Protein AF-A0A6A6DXX4-F1 (afdb_monomer_lite)

InterPro domains:
  IPR001810 F-box domain [PF00646] (2-37)
  IPR001810 F-box domain [PS50181] (1-43)
  IPR001810 F-box domain [SM00256] (4-44)
  IPR036047 F-box-like domain superfamily [SSF81383] (2-58)

pLDDT: mean 74.52, std 16.49, range [37.81, 95.81]

Radius of gyration: 22.55 Å; chains: 1; bounding box: 67×34×62 Å

Foldseek 3Di:
DPDDPLVVVLVVLLPDDLVVLVVQLPPDVVSVVSSLLNNQQEDEDELPPCLVVLLVCLVDPNLQSHAEYEHEHADAAADFPDLVLVVVQWDFQPDPPDDCVLCVVPNPPPQAQHPVNVVPDDPVVSVVVVVVSVVRRVVVVVVLVLLLQLDFDDDPPDDPPDTDRPPPDDDDDPVVCVVSNVSVVSVVVSVVSNPNHNYYYYDYNVVPPPPSNQDDRNIGGRPVSSVPRHPPPPSCVSRVD

Secondary structure (DSSP, 8-state):
-----HHHHHHHHHTS-HHHHHHHHTT-HHHHHHHHHHHTSEEEE-TTTSHHHHHHHHHSGGGGG--EEEEEPPPPPPP-SSHHHHHHTB--TT-TTS-HHHHTT-TT-TTSPPHHHHHTS-HHHHHHHHHHHHHHHHHHHHHHHHHHHH--BPPTTS-TT--B---------HHHHHHHHHHHHHHHHHHHH-TT--EEEEE-GGGT-HHHHTEETTEEB-HHHHHHH--THHHHHHH--

Sequence (241 aa):
MDRIPIELLNEVLSYLDLPDLKRVRLINPYFNAIATPLYFRTIRFDLRHNLQRIINIASEELARHVRKLVLRMTPLLQEFGGFDTWERSIALPGDPDVDPSEVMDYDGDDSLMSYEEWSGLSDDKKMALYNDYEADRKKEKDLVQSLTSYLCFRKLGCVRGERVHPKRTSMLTADKQLDEASALKQLDEVIKKFSNLTMFEHEPGFLVNYELSSRWRRL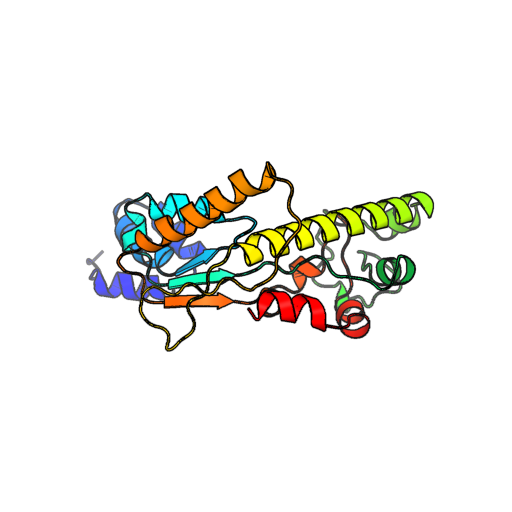RFSLDIIVVETFYKENEDVEAL

Structure (mmCIF, N/CA/C/O backbone):
data_AF-A0A6A6DXX4-F1
#
_entry.id   AF-A0A6A6DXX4-F1
#
loop_
_atom_site.group_PDB
_atom_site.id
_atom_site.type_symbol
_atom_site.label_atom_id
_atom_site.label_alt_id
_atom_site.label_comp_id
_atom_site.label_asym_id
_atom_site.label_entity_id
_atom_site.label_seq_id
_atom_site.pdbx_PDB_ins_code
_atom_site.Cartn_x
_atom_site.Cartn_y
_atom_site.Cartn_z
_atom_site.occupancy
_atom_site.B_iso_or_equiv
_atom_site.auth_seq_id
_atom_site.auth_comp_id
_atom_site.auth_asym_id
_atom_site.auth_atom_id
_atom_site.pdbx_PDB_model_num
ATOM 1 N N . MET A 1 1 ? -44.019 0.586 10.265 1.00 48.28 1 MET A N 1
ATOM 2 C CA . MET A 1 1 ? -42.919 -0.393 10.266 1.00 48.28 1 MET A CA 1
ATOM 3 C C . MET A 1 1 ? -42.539 -0.621 11.707 1.00 48.28 1 MET A C 1
ATOM 5 O O . MET A 1 1 ? -42.088 0.316 12.360 1.00 48.28 1 MET A O 1
ATOM 9 N N . ASP A 1 2 ? -42.841 -1.811 12.204 1.00 50.00 2 ASP A N 1
ATOM 10 C CA . ASP A 1 2 ? -42.515 -2.238 13.558 1.00 50.00 2 ASP A CA 1
ATOM 11 C C . ASP A 1 2 ? -41.014 -2.071 13.809 1.00 50.00 2 ASP A C 1
ATOM 13 O O . ASP A 1 2 ? -40.184 -2.366 12.947 1.00 50.00 2 ASP A O 1
ATOM 17 N N . ARG A 1 3 ? -40.669 -1.480 14.957 1.00 70.56 3 ARG A N 1
ATOM 18 C CA . ARG A 1 3 ? -39.288 -1.127 15.296 1.00 70.56 3 ARG A CA 1
ATOM 19 C C . ARG A 1 3 ? -38.494 -2.410 15.513 1.00 70.56 3 ARG A C 1
ATOM 21 O O . ARG A 1 3 ? -38.616 -3.031 16.564 1.00 70.56 3 ARG A O 1
ATOM 28 N N . ILE A 1 4 ? -37.682 -2.785 14.526 1.00 78.50 4 ILE A N 1
ATOM 29 C CA . ILE A 1 4 ? -36.658 -3.819 14.689 1.00 78.50 4 ILE A CA 1
ATOM 30 C C . ILE A 1 4 ? -35.781 -3.409 15.889 1.00 78.50 4 ILE A C 1
ATOM 32 O O . ILE A 1 4 ? -35.302 -2.269 15.911 1.00 78.50 4 ILE A O 1
ATOM 36 N N . PRO A 1 5 ? -35.595 -4.284 16.893 1.00 86.75 5 PRO A N 1
ATOM 37 C CA . PRO A 1 5 ? -34.671 -4.047 17.996 1.00 86.75 5 PRO A CA 1
ATOM 38 C C . PRO A 1 5 ? -33.276 -3.672 17.495 1.00 86.75 5 PRO A C 1
ATOM 40 O O . PRO A 1 5 ? -32.793 -4.208 16.493 1.00 86.75 5 PRO A O 1
ATOM 43 N N . ILE A 1 6 ? -32.615 -2.753 18.196 1.00 83.31 6 ILE A N 1
ATOM 44 C CA . ILE A 1 6 ? -31.305 -2.234 17.783 1.00 83.31 6 ILE A CA 1
ATOM 45 C C . ILE A 1 6 ? -30.243 -3.340 17.736 1.00 83.31 6 ILE A C 1
ATOM 47 O O . ILE A 1 6 ? -29.319 -3.277 16.932 1.00 83.31 6 ILE A O 1
ATOM 51 N N . GLU A 1 7 ? -30.403 -4.378 18.552 1.00 85.56 7 GLU A N 1
ATOM 52 C CA . GLU A 1 7 ? -29.552 -5.561 18.599 1.00 85.56 7 GLU A CA 1
ATOM 53 C C . GLU A 1 7 ? -29.624 -6.345 17.286 1.00 85.56 7 GLU A C 1
ATOM 55 O O . GLU A 1 7 ? -28.587 -6.632 16.691 1.00 85.56 7 GLU A O 1
ATOM 60 N N . LEU A 1 8 ? -30.838 -6.604 16.788 1.00 86.56 8 LEU A N 1
ATOM 61 C CA . LEU A 1 8 ? -31.044 -7.302 15.515 1.00 86.56 8 LEU A CA 1
ATOM 62 C C . LEU A 1 8 ? -30.555 -6.459 14.339 1.00 86.56 8 LEU A C 1
ATOM 64 O O . LEU A 1 8 ? -29.982 -6.984 13.388 1.00 86.56 8 LEU A O 1
ATOM 68 N N . LEU A 1 9 ? -30.736 -5.140 14.411 1.00 85.44 9 LEU A N 1
ATOM 69 C CA . LEU A 1 9 ? -30.236 -4.240 13.380 1.00 85.44 9 LEU A CA 1
ATOM 70 C C . LEU A 1 9 ? -28.701 -4.220 13.352 1.00 85.44 9 LEU A C 1
ATOM 72 O O . LEU A 1 9 ? -28.112 -4.284 12.278 1.00 85.44 9 LEU A O 1
ATOM 76 N N . ASN A 1 10 ? -28.045 -4.192 14.514 1.00 85.38 10 ASN A N 1
ATOM 77 C CA . ASN A 1 10 ? -26.588 -4.289 14.611 1.00 85.38 10 ASN A CA 1
ATOM 78 C C . ASN A 1 10 ? -26.062 -5.619 14.064 1.00 85.38 10 ASN A C 1
ATOM 80 O O . ASN A 1 10 ? -25.027 -5.633 13.400 1.00 85.38 10 ASN A O 1
ATOM 84 N N . GLU A 1 11 ? -26.767 -6.719 14.325 1.00 87.44 11 GLU A N 1
ATOM 85 C CA . GLU A 1 11 ? -26.410 -8.034 13.799 1.00 87.44 11 GLU A CA 1
ATOM 86 C C . GLU A 1 11 ? -26.509 -8.067 12.272 1.00 87.44 11 GLU A C 1
ATOM 88 O O . GLU A 1 11 ? -25.535 -8.428 11.616 1.00 87.44 11 GLU A O 1
ATOM 93 N N . VAL A 1 12 ? -27.609 -7.579 11.692 1.00 89.56 12 VAL A N 1
ATOM 94 C CA . VAL A 1 12 ? -27.764 -7.469 10.230 1.00 89.56 12 VAL A CA 1
ATOM 95 C C . VAL A 1 12 ? -26.655 -6.613 9.619 1.00 89.56 12 VAL A C 1
ATOM 97 O O . VAL A 1 12 ? -26.013 -7.025 8.655 1.00 89.56 12 VAL A O 1
ATOM 100 N N . LEU A 1 13 ? -26.386 -5.440 10.197 1.00 90.00 13 LEU A N 1
ATOM 101 C CA . LEU A 1 13 ? -25.345 -4.543 9.697 1.00 90.00 13 LEU A CA 1
ATOM 102 C C . LEU A 1 13 ? -23.939 -5.144 9.828 1.00 90.00 13 LEU A C 1
ATOM 104 O O . LEU A 1 13 ? -23.057 -4.777 9.058 1.00 90.00 13 LEU A O 1
ATOM 108 N N . SER A 1 14 ? -23.710 -6.068 10.764 1.00 87.56 14 SER A N 1
ATOM 109 C CA . SER A 1 14 ? -22.402 -6.711 10.938 1.00 87.56 14 SER A CA 1
ATOM 110 C C . SER A 1 14 ? -21.999 -7.627 9.778 1.00 87.56 14 SER A C 1
ATOM 112 O O . SER A 1 14 ? -20.810 -7.903 9.626 1.00 87.56 14 SER A O 1
ATOM 114 N N . TYR A 1 15 ? -22.960 -8.047 8.947 1.00 89.81 15 TYR A N 1
ATOM 115 C CA . TYR A 1 15 ? -22.715 -8.823 7.729 1.00 89.81 15 TYR A CA 1
ATOM 116 C C . TYR A 1 15 ? -22.382 -7.955 6.508 1.00 89.81 15 TYR A C 1
ATOM 118 O O . TYR A 1 15 ? -22.005 -8.495 5.471 1.00 89.81 15 TYR A O 1
ATOM 126 N N . LEU A 1 16 ? -22.526 -6.629 6.603 1.00 88.81 16 LEU A N 1
ATOM 127 C CA . LEU A 1 16 ? -22.215 -5.722 5.501 1.00 88.81 16 LEU A CA 1
ATOM 128 C C . LEU A 1 16 ? -20.709 -5.483 5.377 1.00 88.81 16 LEU A C 1
ATOM 130 O O . LEU A 1 16 ? -19.977 -5.423 6.369 1.00 88.81 16 LEU A O 1
ATOM 134 N N . ASP A 1 17 ? -20.259 -5.278 4.142 1.00 86.00 17 ASP A N 1
ATOM 135 C CA . ASP A 1 17 ? -18.892 -4.867 3.864 1.00 86.00 17 ASP A CA 1
ATOM 136 C C . ASP A 1 17 ? -18.660 -3.376 4.197 1.00 86.00 17 ASP A C 1
ATOM 138 O O . ASP A 1 17 ? -19.572 -2.613 4.532 1.00 86.00 17 ASP A O 1
ATOM 142 N N . LEU A 1 18 ? -17.398 -2.935 4.159 1.00 85.31 18 LEU A N 1
ATOM 143 C CA . LEU A 1 18 ? -17.057 -1.545 4.482 1.00 85.31 18 LEU A CA 1
ATOM 144 C C . LEU A 1 18 ? -17.707 -0.516 3.532 1.00 85.31 18 LEU A C 1
ATOM 146 O O . LEU A 1 18 ? -18.181 0.508 4.041 1.00 85.31 18 LEU A O 1
ATOM 150 N N . PRO A 1 19 ? -17.736 -0.717 2.196 1.00 86.94 19 PRO A N 1
ATOM 151 C CA . PRO A 1 19 ? -18.482 0.144 1.278 1.00 86.94 19 PRO A CA 1
ATOM 152 C C . PRO A 1 19 ? -19.957 0.318 1.653 1.00 86.94 19 PRO A C 1
ATOM 154 O O . PRO A 1 19 ? -20.438 1.454 1.714 1.00 86.94 19 PRO A O 1
ATOM 157 N N . ASP A 1 20 ? -20.660 -0.766 1.966 1.00 88.62 20 ASP A N 1
ATOM 158 C CA . ASP A 1 20 ? -22.078 -0.714 2.302 1.00 88.62 20 ASP A CA 1
ATOM 159 C C . ASP A 1 20 ? -22.310 -0.116 3.686 1.00 88.62 20 ASP A C 1
ATOM 161 O O . ASP A 1 20 ? -23.169 0.753 3.842 1.00 88.62 20 ASP A O 1
ATOM 165 N N . LEU A 1 21 ? -21.470 -0.438 4.673 1.00 88.50 21 LEU A N 1
ATOM 166 C CA . LEU A 1 21 ? -21.482 0.247 5.968 1.00 88.50 21 LEU A CA 1
ATOM 167 C C . LEU A 1 21 ? -21.269 1.757 5.811 1.00 88.50 21 LEU A C 1
ATOM 169 O O . LEU A 1 21 ? -21.939 2.549 6.477 1.00 88.50 21 LEU A O 1
ATOM 173 N N . LYS A 1 22 ? -20.374 2.188 4.913 1.00 88.81 22 LYS A N 1
ATOM 174 C CA . LYS A 1 22 ? -20.169 3.613 4.619 1.00 88.81 22 LYS A CA 1
ATOM 175 C C . LYS A 1 22 ? -21.434 4.243 4.043 1.00 88.81 22 LYS A C 1
ATOM 177 O O . LYS A 1 22 ? -21.800 5.332 4.478 1.00 88.81 22 LYS A O 1
ATOM 182 N N . ARG A 1 23 ? -22.105 3.574 3.101 1.00 91.50 23 ARG A N 1
ATOM 183 C CA . ARG A 1 23 ? -23.377 4.043 2.528 1.00 91.50 23 ARG A CA 1
ATOM 184 C C . ARG A 1 23 ? -24.450 4.163 3.606 1.00 91.50 23 ARG A C 1
ATOM 186 O O . ARG A 1 23 ? -25.057 5.222 3.727 1.00 91.50 23 ARG A O 1
ATOM 193 N N . VAL A 1 24 ? -24.610 3.140 4.447 1.00 90.69 24 VAL A N 1
ATOM 194 C CA . VAL A 1 24 ? -25.578 3.125 5.555 1.00 90.69 24 VAL A CA 1
ATOM 195 C C . VAL A 1 24 ? -25.350 4.295 6.514 1.00 90.69 24 VAL A C 1
ATOM 197 O O . VAL A 1 24 ? -26.296 5.003 6.858 1.00 90.69 24 VAL A O 1
ATOM 200 N N . ARG A 1 25 ? -24.094 4.576 6.886 1.00 91.44 25 ARG A N 1
ATOM 201 C CA . ARG A 1 25 ? -23.741 5.707 7.768 1.00 91.44 25 ARG A CA 1
ATOM 202 C C . ARG A 1 25 ? -24.161 7.077 7.235 1.00 91.44 25 ARG A C 1
ATOM 204 O O . ARG A 1 25 ? -24.265 8.013 8.029 1.00 91.44 25 ARG A O 1
ATOM 211 N N . LEU A 1 26 ? -24.345 7.209 5.922 1.00 90.94 26 LEU A N 1
ATOM 212 C CA . LEU A 1 26 ? -24.696 8.460 5.251 1.00 90.94 26 LEU A CA 1
ATOM 213 C C . LEU A 1 26 ? -26.207 8.621 5.021 1.00 90.94 26 LEU A C 1
ATOM 215 O O . LEU A 1 26 ? -26.625 9.683 4.576 1.00 90.94 26 LEU A O 1
ATOM 219 N N . ILE A 1 27 ? -27.027 7.612 5.343 1.00 92.75 27 ILE A N 1
ATOM 220 C CA . ILE A 1 27 ? -28.481 7.664 5.121 1.00 92.75 27 ILE A CA 1
ATOM 221 C C . ILE A 1 27 ? -29.145 8.697 6.041 1.00 92.75 27 ILE A C 1
ATOM 223 O O . ILE A 1 27 ? -29.881 9.561 5.572 1.00 92.75 27 ILE A O 1
ATOM 227 N N . ASN A 1 28 ? -28.935 8.593 7.359 1.00 90.62 28 ASN A N 1
ATOM 228 C CA . ASN A 1 28 ? -29.493 9.516 8.353 1.00 90.62 28 ASN A CA 1
ATOM 229 C C . ASN A 1 28 ? -28.738 9.429 9.702 1.00 90.62 28 ASN A C 1
ATOM 231 O O . ASN A 1 28 ? -27.935 8.511 9.891 1.00 90.62 28 ASN A O 1
ATOM 235 N N . PRO A 1 29 ? -29.003 10.337 10.669 1.00 90.94 29 PRO A N 1
ATOM 236 C CA . PRO A 1 29 ? -28.312 10.341 11.963 1.00 90.94 29 PRO A CA 1
ATOM 237 C C . PRO A 1 29 ? -28.475 9.056 12.789 1.00 90.94 29 PRO A C 1
ATOM 239 O O . PRO A 1 29 ? -27.562 8.676 13.517 1.00 90.94 29 PRO A O 1
ATOM 242 N N . TYR A 1 30 ? -29.610 8.361 12.666 1.00 89.50 30 TYR A N 1
ATOM 243 C CA . TYR A 1 30 ? -29.844 7.099 13.370 1.00 89.50 30 TYR A CA 1
ATOM 244 C C . TYR A 1 30 ? -28.938 5.983 12.829 1.00 89.50 30 TYR A C 1
ATOM 246 O O . TYR A 1 30 ? -28.212 5.354 13.598 1.00 89.50 30 TYR A O 1
ATOM 254 N N . PHE A 1 31 ? -28.902 5.795 11.505 1.00 89.31 31 PHE A N 1
ATOM 255 C CA . PHE A 1 31 ? -28.002 4.835 10.860 1.00 89.31 31 PHE A CA 1
ATOM 256 C C . PHE A 1 31 ? -26.529 5.210 11.033 1.00 89.31 31 PHE A C 1
ATOM 258 O O . PHE A 1 31 ? -25.679 4.334 11.192 1.00 89.31 31 PHE A O 1
ATOM 265 N N . ASN A 1 32 ? -26.221 6.508 11.078 1.00 89.25 32 ASN A N 1
ATOM 266 C CA . ASN A 1 32 ? -24.888 6.987 11.409 1.00 89.25 32 ASN A CA 1
ATOM 267 C C . ASN A 1 32 ? -24.437 6.487 12.788 1.00 89.25 32 ASN A C 1
ATOM 269 O O . ASN A 1 32 ? -23.340 5.937 12.899 1.00 89.25 32 ASN A O 1
ATOM 273 N N . ALA A 1 33 ? -25.284 6.614 13.812 1.00 88.94 33 ALA A N 1
ATOM 274 C CA . ALA A 1 33 ? -24.949 6.219 15.177 1.00 88.94 33 ALA A CA 1
ATOM 275 C C . ALA A 1 33 ? -24.692 4.708 15.317 1.00 88.94 33 ALA A C 1
ATOM 277 O O . ALA A 1 33 ? -23.760 4.311 16.015 1.00 88.94 33 ALA A O 1
ATOM 278 N N . ILE A 1 34 ? -25.469 3.865 14.629 1.00 90.31 34 ILE A N 1
ATOM 279 C CA . ILE A 1 34 ? -25.356 2.397 14.739 1.00 90.31 34 ILE A CA 1
ATOM 280 C C . ILE A 1 34 ? -24.279 1.792 13.829 1.00 90.31 34 ILE A C 1
ATOM 282 O O . ILE A 1 34 ? -23.600 0.848 14.224 1.00 90.31 34 ILE A O 1
ATOM 286 N N . ALA A 1 35 ? -24.056 2.348 12.633 1.00 90.69 35 ALA A N 1
ATOM 287 C CA . ALA A 1 35 ? -23.080 1.803 11.689 1.00 90.69 35 ALA A CA 1
ATOM 288 C C . ALA A 1 35 ? -21.661 2.359 11.905 1.00 90.69 35 ALA A C 1
ATOM 290 O O . ALA A 1 35 ? -20.685 1.727 11.503 1.00 90.69 35 ALA A O 1
ATOM 291 N N . THR A 1 36 ? -21.504 3.513 12.570 1.00 90.12 36 THR A N 1
ATOM 292 C CA . THR A 1 36 ? -20.181 4.081 12.904 1.00 90.12 36 THR A CA 1
ATOM 293 C C . THR A 1 36 ? -19.314 3.121 13.734 1.00 90.12 36 THR A C 1
ATOM 295 O O . THR A 1 36 ? -18.174 2.883 13.326 1.00 90.12 36 THR A O 1
ATOM 298 N N . PRO A 1 37 ? -19.811 2.501 14.824 1.00 90.38 37 PRO A N 1
ATOM 299 C CA . PRO A 1 37 ? -19.044 1.513 15.580 1.00 90.38 37 PRO A CA 1
ATOM 300 C C . PRO A 1 37 ? -18.572 0.319 14.745 1.00 90.38 37 PRO A C 1
ATOM 302 O O . PRO A 1 37 ? -17.467 -0.172 14.956 1.00 90.38 37 PRO A O 1
ATOM 305 N N . LEU A 1 38 ? -19.393 -0.137 13.794 1.00 89.38 38 LEU A N 1
ATOM 306 C CA . LEU A 1 38 ? -19.077 -1.272 12.924 1.00 89.38 38 LEU A CA 1
ATOM 307 C C . LEU A 1 38 ? -18.022 -0.894 11.879 1.00 89.38 38 LEU A C 1
ATOM 309 O O . LEU A 1 38 ? -17.036 -1.607 11.712 1.00 89.38 38 LEU A O 1
ATOM 313 N N . TYR A 1 39 ? -18.181 0.270 11.245 1.00 89.00 39 TYR A N 1
ATOM 314 C CA . TYR A 1 39 ? -17.271 0.760 10.211 1.00 89.00 39 TYR A CA 1
ATOM 315 C C . TYR A 1 39 ? -15.859 1.040 10.742 1.00 89.00 39 TYR A C 1
ATOM 317 O O . TYR A 1 39 ? -14.876 0.736 10.073 1.00 89.00 39 TYR A O 1
ATOM 325 N N . PHE A 1 40 ? -15.742 1.602 11.950 1.00 89.69 40 PHE A N 1
ATOM 326 C CA . PHE A 1 40 ? -14.438 1.903 12.555 1.00 89.69 40 PHE A CA 1
ATOM 327 C C . PHE A 1 40 ? -13.894 0.783 13.445 1.00 89.69 40 PHE A C 1
ATOM 329 O O . PHE A 1 40 ? -12.825 0.947 14.026 1.00 89.69 40 PHE A O 1
ATOM 336 N N . ARG A 1 41 ? -14.575 -0.368 13.541 1.00 90.00 41 ARG A N 1
ATOM 337 C CA . ARG A 1 41 ? -14.133 -1.491 14.383 1.00 90.00 41 ARG A CA 1
ATOM 338 C C . ARG A 1 41 ? -12.724 -1.964 14.031 1.00 90.00 41 ARG A C 1
ATOM 340 O O . ARG A 1 41 ? -11.937 -2.249 14.936 1.00 90.00 41 ARG A O 1
ATOM 347 N N . THR A 1 42 ? -12.432 -2.046 12.734 1.00 89.12 42 THR A N 1
ATOM 348 C CA . THR A 1 42 ? -11.139 -2.478 12.197 1.00 89.12 42 THR A CA 1
ATOM 349 C C . THR A 1 42 ? -10.584 -1.404 11.278 1.00 89.12 42 THR A C 1
ATOM 351 O O . THR A 1 42 ? -11.197 -1.088 10.260 1.00 89.12 42 THR A O 1
ATOM 354 N N . ILE A 1 43 ? -9.411 -0.869 11.610 1.00 87.19 43 ILE A N 1
ATOM 355 C CA . ILE A 1 43 ? -8.731 0.141 10.797 1.00 87.19 43 ILE A CA 1
ATOM 356 C C . ILE A 1 43 ? -7.498 -0.477 10.157 1.00 87.19 43 ILE A C 1
ATOM 358 O O . ILE A 1 43 ? -6.590 -0.927 10.852 1.00 87.19 43 ILE A O 1
ATOM 362 N N . ARG A 1 44 ? -7.480 -0.466 8.823 1.00 85.94 44 ARG A N 1
ATOM 363 C CA . ARG A 1 44 ? -6.308 -0.798 8.012 1.00 85.94 44 ARG A CA 1
ATOM 364 C C . ARG A 1 44 ? -5.543 0.471 7.680 1.00 85.94 44 ARG A C 1
ATOM 366 O O . ARG A 1 44 ? -6.163 1.468 7.295 1.00 85.94 44 ARG A O 1
ATOM 373 N N . PHE A 1 45 ? -4.226 0.432 7.810 1.00 81.75 45 PHE A N 1
ATOM 374 C CA . PHE A 1 45 ? -3.367 1.560 7.479 1.00 81.75 45 PHE A CA 1
ATOM 375 C C . PHE A 1 45 ? -2.021 1.113 6.917 1.00 81.75 45 PHE A C 1
ATOM 377 O O . PHE A 1 45 ? -1.549 0.031 7.235 1.00 81.75 45 PHE A O 1
ATOM 384 N N . ASP A 1 46 ? -1.413 1.995 6.129 1.00 79.62 46 ASP A N 1
ATOM 385 C CA . ASP A 1 46 ? -0.042 1.886 5.626 1.00 79.62 46 ASP A CA 1
ATOM 386 C C . ASP A 1 46 ? 0.748 3.070 6.200 1.00 79.62 46 ASP A C 1
ATOM 388 O O . ASP A 1 46 ? 0.262 4.210 6.159 1.00 79.62 46 ASP A O 1
ATOM 392 N N . LEU A 1 47 ? 1.938 2.806 6.744 1.00 74.12 47 LEU A N 1
ATOM 393 C CA . LEU A 1 47 ? 2.805 3.826 7.342 1.00 74.12 47 LEU A CA 1
ATOM 394 C C . LEU A 1 47 ? 3.244 4.904 6.341 1.00 74.12 47 LEU A C 1
ATOM 396 O O . LEU A 1 47 ? 3.448 6.044 6.749 1.00 74.12 47 LEU A O 1
ATOM 400 N N . ARG A 1 48 ? 3.341 4.583 5.047 1.00 73.44 48 ARG A N 1
ATOM 401 C CA . ARG A 1 48 ? 3.785 5.518 4.001 1.00 73.44 48 ARG A CA 1
ATOM 402 C C . ARG A 1 48 ? 2.694 6.472 3.536 1.00 73.44 48 ARG A C 1
ATOM 404 O O . ARG A 1 48 ? 2.981 7.624 3.233 1.00 73.44 48 ARG A O 1
ATOM 411 N N . HIS A 1 49 ? 1.448 6.004 3.458 1.00 70.12 49 HIS A N 1
ATOM 412 C CA . HIS A 1 49 ? 0.388 6.745 2.760 1.00 70.12 49 HIS A CA 1
ATOM 413 C C . HIS A 1 49 ? -0.771 7.181 3.658 1.00 70.12 49 HIS A C 1
ATOM 415 O O . HIS A 1 49 ? -1.451 8.156 3.349 1.00 70.12 49 HIS A O 1
ATOM 421 N N . ASN A 1 50 ? -1.022 6.484 4.772 1.00 71.88 50 ASN A N 1
ATOM 422 C CA . ASN A 1 50 ? -2.272 6.629 5.525 1.00 71.88 50 ASN A CA 1
ATOM 423 C C . ASN A 1 50 ? -2.082 6.965 7.009 1.00 71.88 50 ASN A C 1
ATOM 425 O O . ASN A 1 50 ? -3.049 6.912 7.772 1.00 71.88 50 ASN A O 1
ATOM 429 N N . LEU A 1 51 ? -0.880 7.366 7.429 1.00 74.88 51 LEU A N 1
ATOM 430 C CA . LEU A 1 51 ? -0.607 7.722 8.823 1.00 74.88 51 LEU A CA 1
ATOM 431 C C . LEU A 1 51 ? -1.518 8.860 9.323 1.00 74.88 51 LEU A C 1
ATOM 433 O O . LEU A 1 51 ? -2.127 8.748 10.388 1.00 74.88 51 LEU A O 1
ATOM 437 N N . GLN A 1 52 ? -1.712 9.904 8.510 1.00 75.00 52 GLN A N 1
ATOM 438 C CA . GLN A 1 52 ? -2.576 11.039 8.859 1.00 75.00 52 GLN A CA 1
ATOM 439 C C . GLN A 1 52 ? -4.035 10.634 9.084 1.00 75.00 52 GLN A C 1
ATOM 441 O O . GLN A 1 52 ? -4.723 11.188 9.941 1.00 75.00 52 GLN A O 1
ATOM 446 N N . ARG A 1 53 ? -4.517 9.623 8.358 1.00 79.75 53 ARG A N 1
ATOM 447 C CA . ARG A 1 53 ? -5.874 9.107 8.541 1.00 79.75 53 ARG A CA 1
ATOM 448 C C . ARG A 1 53 ? -6.048 8.494 9.929 1.00 79.75 53 ARG A C 1
ATOM 450 O O . ARG A 1 53 ? -7.086 8.704 10.550 1.00 79.75 53 ARG A O 1
ATOM 457 N N . ILE A 1 54 ? -5.048 7.769 10.427 1.00 83.31 54 ILE A N 1
ATOM 458 C CA . ILE A 1 54 ? -5.081 7.202 11.782 1.00 83.31 54 ILE A CA 1
ATOM 459 C C . ILE A 1 54 ? -5.038 8.320 12.817 1.00 83.31 54 ILE A C 1
ATOM 461 O O . ILE A 1 54 ? -5.807 8.276 13.774 1.00 83.31 54 ILE A O 1
ATOM 465 N N . ILE A 1 55 ? -4.183 9.330 12.602 1.00 80.62 55 ILE A N 1
ATOM 466 C CA . ILE A 1 55 ? -4.094 10.507 13.475 1.00 80.62 55 ILE A CA 1
ATOM 467 C C . ILE A 1 55 ? -5.479 11.150 13.626 1.00 80.62 55 ILE A C 1
ATOM 469 O O . ILE A 1 55 ? -5.923 11.373 14.752 1.00 80.62 55 ILE A O 1
ATOM 473 N N . ASN A 1 56 ? -6.194 11.356 12.516 1.00 81.12 56 ASN A N 1
ATOM 474 C CA . ASN A 1 56 ? -7.527 11.960 12.526 1.00 81.12 56 ASN A CA 1
ATOM 475 C C . ASN A 1 56 ? -8.559 11.079 13.258 1.00 81.12 56 ASN A C 1
ATOM 477 O O . ASN A 1 56 ? -9.289 11.568 14.118 1.00 81.12 56 ASN A O 1
ATOM 481 N N . ILE A 1 57 ? -8.582 9.765 12.992 1.00 82.50 57 ILE A N 1
ATOM 482 C CA . ILE A 1 57 ? -9.491 8.830 13.688 1.00 82.50 57 ILE A CA 1
ATOM 483 C C . ILE A 1 57 ? -9.213 8.827 15.199 1.00 82.50 57 ILE A C 1
ATOM 485 O O . ILE A 1 57 ? -10.143 8.782 16.002 1.00 82.50 57 ILE A O 1
ATOM 489 N N . ALA A 1 58 ? -7.942 8.898 15.594 1.00 81.50 58 ALA A N 1
ATOM 490 C CA . ALA A 1 58 ? -7.529 8.917 16.991 1.00 81.50 58 ALA A CA 1
ATOM 491 C C . ALA A 1 58 ? -7.826 10.239 17.708 1.00 81.50 58 ALA A C 1
ATOM 493 O O . ALA A 1 58 ? -7.923 10.253 18.933 1.00 81.50 58 ALA A O 1
ATOM 494 N N . SER A 1 59 ? -7.938 11.354 16.982 1.00 70.69 59 SER A N 1
ATOM 495 C CA . SER A 1 59 ? -8.297 12.656 17.557 1.00 70.69 59 SER A CA 1
ATOM 496 C C . SER A 1 59 ? -9.796 12.851 17.789 1.00 70.69 59 SER A C 1
ATOM 498 O O . SER A 1 59 ? -10.174 13.777 18.501 1.00 70.69 59 SER A O 1
ATOM 500 N N . GLU A 1 60 ? -10.641 11.995 17.220 1.00 76.12 60 GLU A N 1
ATOM 501 C CA . GLU A 1 60 ? -12.096 12.125 17.288 1.00 76.12 60 GLU A CA 1
ATOM 502 C C . GLU A 1 60 ? -12.732 11.130 18.270 1.00 76.12 60 GLU A C 1
ATOM 504 O O . GLU A 1 60 ? -12.108 10.174 18.736 1.00 76.12 60 GLU A O 1
ATOM 509 N N . GLU A 1 61 ? -14.040 11.282 18.512 1.00 81.00 61 GLU A N 1
ATOM 510 C CA . GLU A 1 61 ? -14.849 10.288 19.236 1.00 81.00 61 GLU A CA 1
ATOM 511 C C . GLU A 1 61 ? -14.836 8.894 18.583 1.00 81.00 61 GLU A C 1
ATOM 513 O O . GLU A 1 61 ? -15.328 7.926 19.162 1.00 81.00 61 GLU A O 1
ATOM 518 N N . LEU A 1 62 ? -14.266 8.772 17.384 1.00 84.31 62 LEU A N 1
ATOM 519 C CA . LEU A 1 62 ? -14.106 7.529 16.644 1.00 84.31 62 LEU A CA 1
ATOM 520 C C . LEU A 1 62 ? -13.107 6.571 17.299 1.00 84.31 62 LEU A C 1
ATOM 522 O O . LEU A 1 62 ? -13.267 5.356 17.169 1.00 84.31 62 LEU A O 1
ATOM 526 N N . ALA A 1 63 ? -12.127 7.085 18.049 1.00 86.69 63 ALA A N 1
ATOM 527 C CA . ALA A 1 63 ? -11.084 6.275 18.674 1.00 86.69 63 ALA A CA 1
ATOM 528 C C . ALA A 1 63 ? -11.652 5.176 19.592 1.00 86.69 63 ALA A C 1
ATOM 530 O O . ALA A 1 63 ? -11.138 4.058 19.621 1.00 86.69 63 ALA A O 1
ATOM 531 N N . ARG A 1 64 ? -12.769 5.452 20.283 1.00 89.12 64 ARG A N 1
ATOM 532 C CA . ARG A 1 64 ? -13.440 4.483 21.171 1.00 89.12 64 ARG A CA 1
ATOM 533 C C . ARG A 1 64 ? -14.060 3.300 20.423 1.00 89.12 64 ARG A C 1
ATOM 535 O O . ARG A 1 64 ? -14.392 2.294 21.044 1.00 89.12 64 ARG A O 1
ATOM 542 N N . HIS A 1 65 ? -14.290 3.419 19.120 1.00 90.12 65 HIS A N 1
ATOM 543 C CA . HIS A 1 65 ? -14.911 2.364 18.323 1.00 90.12 65 HIS A CA 1
ATOM 544 C C . HIS A 1 65 ? -13.885 1.399 17.723 1.00 90.12 65 HIS A C 1
ATOM 546 O O . HIS A 1 65 ? -14.242 0.273 17.377 1.00 90.12 65 HIS A O 1
ATOM 552 N N . VAL A 1 66 ? -12.615 1.804 17.657 1.00 90.56 66 VAL A N 1
ATOM 553 C CA . VAL A 1 66 ? -11.530 0.980 17.122 1.00 90.56 66 VAL A CA 1
ATOM 554 C C . VAL A 1 66 ? -11.195 -0.143 18.099 1.00 90.56 66 VAL A C 1
ATOM 556 O O . VAL A 1 66 ? -10.841 0.102 19.251 1.00 90.56 66 VAL A O 1
ATOM 559 N N . ARG A 1 67 ? -11.293 -1.388 17.624 1.00 91.44 67 ARG A N 1
ATOM 560 C CA . ARG A 1 67 ? -10.918 -2.599 18.376 1.00 91.44 67 ARG A CA 1
ATOM 561 C C . ARG A 1 67 ? -9.730 -3.332 17.777 1.00 91.44 67 ARG A C 1
ATOM 563 O O . ARG A 1 67 ? -9.023 -4.031 18.506 1.00 91.44 67 ARG A O 1
ATOM 570 N N . LYS A 1 68 ? -9.531 -3.190 16.468 1.00 90.00 68 LYS A N 1
ATOM 571 C CA . LYS A 1 68 ? -8.464 -3.842 15.717 1.00 90.00 68 LYS A CA 1
ATOM 572 C C . LYS A 1 68 ? -7.754 -2.828 14.826 1.00 90.00 68 LYS A C 1
ATOM 574 O O . LYS A 1 68 ? -8.398 -2.126 14.047 1.00 90.00 68 LYS A O 1
ATOM 579 N N . LEU A 1 69 ? -6.435 -2.778 14.936 1.00 88.06 69 LEU A N 1
ATOM 580 C CA . LEU A 1 69 ? -5.561 -2.091 13.994 1.00 88.06 69 LEU A CA 1
ATOM 581 C C . LEU A 1 69 ? -4.841 -3.132 13.149 1.00 88.06 69 LEU A C 1
ATOM 583 O O . LEU A 1 69 ? -4.365 -4.135 13.673 1.00 88.06 69 LEU A O 1
ATOM 587 N N . VAL A 1 70 ? -4.780 -2.887 11.850 1.00 84.81 70 VAL A N 1
ATOM 588 C CA . VAL A 1 70 ? -4.072 -3.731 10.896 1.00 84.81 70 VAL A CA 1
ATOM 589 C C . VAL A 1 70 ? -3.101 -2.841 10.142 1.00 84.81 70 VAL A C 1
ATOM 591 O O . VAL A 1 70 ? -3.518 -1.979 9.363 1.00 84.81 70 VAL A O 1
ATOM 594 N N . LEU A 1 71 ? -1.814 -3.031 10.401 1.00 83.25 71 LEU A N 1
ATOM 595 C CA . LEU A 1 71 ? -0.767 -2.475 9.563 1.00 83.25 71 LEU A CA 1
ATOM 596 C C . LEU A 1 71 ? -0.712 -3.324 8.296 1.00 83.25 71 LEU A C 1
ATOM 598 O O . LEU A 1 71 ? -0.374 -4.499 8.374 1.00 83.25 71 LEU A O 1
ATOM 602 N N . ARG A 1 72 ? -1.071 -2.742 7.155 1.00 80.75 72 ARG A N 1
ATOM 603 C CA . ARG A 1 72 ? -0.936 -3.367 5.842 1.00 80.75 72 ARG A CA 1
ATOM 604 C C . ARG A 1 72 ? 0.082 -2.576 5.045 1.00 80.75 72 ARG A C 1
ATOM 606 O O . ARG A 1 72 ? -0.158 -1.409 4.731 1.00 80.75 72 ARG A O 1
ATOM 613 N N . MET A 1 73 ? 1.198 -3.212 4.727 1.00 73.62 73 MET A N 1
ATOM 614 C CA . MET A 1 73 ? 2.184 -2.621 3.835 1.00 73.62 73 MET A CA 1
ATOM 615 C C . MET A 1 73 ? 1.694 -2.791 2.395 1.00 73.62 73 MET A C 1
ATOM 617 O O . MET A 1 73 ? 1.175 -3.831 2.012 1.00 73.62 73 MET A O 1
ATOM 621 N N . THR A 1 74 ? 1.771 -1.749 1.583 1.00 72.50 74 THR A N 1
ATOM 622 C CA . THR A 1 74 ? 1.716 -1.887 0.121 1.00 72.50 74 THR A CA 1
ATOM 623 C C . THR A 1 74 ? 3.018 -2.553 -0.352 1.00 72.50 74 THR A C 1
ATOM 625 O O . THR A 1 74 ? 4.081 -2.222 0.178 1.00 72.50 74 THR A O 1
ATOM 628 N N . PRO A 1 75 ? 2.998 -3.465 -1.327 1.00 72.06 75 PRO A N 1
ATOM 629 C CA . PRO A 1 75 ? 4.239 -3.965 -1.910 1.00 72.06 75 PRO A CA 1
ATOM 630 C C . PRO A 1 75 ? 5.155 -2.829 -2.383 1.00 72.06 75 PRO A C 1
ATOM 632 O O . PRO A 1 75 ? 4.672 -1.769 -2.786 1.00 72.06 75 PRO A O 1
ATOM 635 N N . LEU A 1 76 ? 6.467 -3.039 -2.300 1.00 76.25 76 LEU A N 1
ATOM 636 C CA . LEU A 1 76 ? 7.452 -2.138 -2.899 1.00 76.25 76 LEU A CA 1
ATOM 637 C C . LEU A 1 76 ? 7.587 -2.415 -4.394 1.00 76.25 76 LEU A C 1
ATOM 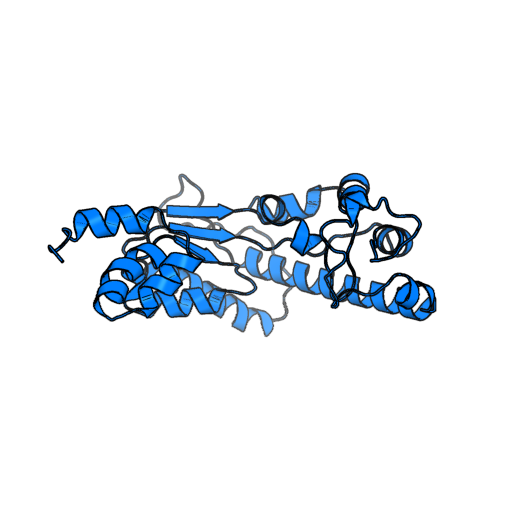639 O O . LEU A 1 76 ? 7.301 -3.522 -4.855 1.00 76.25 76 LEU A O 1
ATOM 643 N N . LEU A 1 77 ? 8.079 -1.419 -5.132 1.00 82.31 77 LEU A N 1
ATOM 644 C CA . LEU A 1 77 ? 8.557 -1.642 -6.492 1.00 82.31 77 LEU A CA 1
ATOM 645 C C . LEU A 1 77 ? 9.643 -2.730 -6.509 1.00 82.31 77 LEU A C 1
ATOM 647 O O . LEU A 1 77 ? 10.525 -2.790 -5.648 1.00 82.31 77 LEU A O 1
ATOM 651 N N . GLN A 1 78 ? 9.560 -3.597 -7.509 1.00 79.19 78 GLN A N 1
ATOM 652 C CA . GLN A 1 78 ? 10.394 -4.781 -7.643 1.00 79.19 78 GLN A CA 1
ATOM 653 C C . GLN A 1 78 ? 11.830 -4.438 -8.065 1.00 79.19 78 GLN A C 1
ATOM 655 O O . GLN A 1 78 ? 12.069 -3.528 -8.864 1.00 79.19 78 GLN A O 1
ATOM 660 N N . GLU A 1 79 ? 12.806 -5.183 -7.553 1.00 83.00 79 GLU A N 1
ATOM 661 C CA . GLU A 1 79 ? 14.171 -5.151 -8.079 1.00 83.00 79 GLU A CA 1
ATOM 662 C C . GLU A 1 79 ? 14.300 -6.121 -9.255 1.00 83.00 79 GLU A C 1
ATOM 664 O O . GLU A 1 79 ? 13.927 -7.291 -9.150 1.00 83.00 79 GLU A O 1
ATOM 669 N N . PHE A 1 80 ? 14.824 -5.610 -10.366 1.00 83.94 80 PHE A N 1
ATOM 670 C CA . PHE A 1 80 ? 15.087 -6.354 -11.591 1.00 83.94 80 PHE A CA 1
ATOM 671 C C . PHE A 1 80 ? 16.600 -6.467 -11.798 1.00 83.94 80 PHE A C 1
ATOM 673 O O . PHE A 1 80 ? 17.350 -5.575 -11.410 1.00 83.94 80 PHE A O 1
ATOM 680 N N . GLY A 1 81 ? 17.059 -7.538 -12.453 1.00 82.56 81 GLY A N 1
ATOM 681 C CA . GLY A 1 81 ? 18.489 -7.775 -12.715 1.00 82.56 81 GLY A CA 1
ATOM 682 C C . GLY A 1 81 ? 19.153 -6.787 -13.687 1.00 82.56 81 GLY A C 1
ATOM 683 O O . GLY A 1 81 ? 20.328 -6.951 -14.013 1.00 82.56 81 GLY A O 1
ATOM 684 N N . GLY A 1 82 ? 18.416 -5.786 -14.171 1.00 88.00 82 GLY A N 1
ATOM 685 C CA . GLY A 1 82 ? 18.873 -4.782 -15.123 1.00 88.00 82 GLY A CA 1
ATOM 686 C C . GLY A 1 82 ? 17.760 -4.327 -16.065 1.00 88.00 82 GLY A C 1
ATOM 687 O O . GLY A 1 82 ? 16.632 -4.822 -15.996 1.00 88.00 82 GLY A O 1
ATOM 688 N N . PHE A 1 83 ? 18.118 -3.421 -16.980 1.00 91.69 83 PHE A N 1
ATOM 689 C CA . PHE A 1 83 ? 17.217 -2.876 -17.998 1.00 91.69 83 PHE A CA 1
ATOM 690 C C . PHE A 1 83 ? 16.537 -3.976 -18.822 1.00 91.69 83 PHE A C 1
ATOM 692 O O . PHE A 1 83 ? 15.319 -3.979 -18.926 1.00 91.69 83 PHE A O 1
ATOM 699 N N . ASP A 1 84 ? 17.298 -4.955 -19.322 1.00 89.81 84 ASP A N 1
ATOM 700 C CA . ASP A 1 84 ? 16.764 -6.010 -20.195 1.00 89.81 84 ASP A CA 1
ATOM 701 C C . ASP A 1 84 ? 15.742 -6.909 -19.482 1.00 89.81 84 ASP A C 1
ATOM 703 O O . ASP A 1 84 ? 14.788 -7.390 -20.086 1.00 89.81 84 ASP A O 1
ATOM 707 N N . THR A 1 85 ? 15.946 -7.177 -18.191 1.00 86.75 85 THR A N 1
ATOM 708 C CA . THR A 1 85 ? 15.004 -7.957 -17.372 1.00 86.75 85 THR A CA 1
ATOM 709 C C . THR A 1 85 ? 13.769 -7.126 -17.031 1.00 86.75 85 THR A C 1
ATOM 711 O O . THR A 1 85 ? 12.653 -7.631 -17.119 1.00 86.75 85 THR A O 1
ATOM 714 N N . TRP A 1 86 ? 13.951 -5.844 -16.709 1.00 90.62 86 TRP A N 1
ATOM 715 C CA . TRP A 1 86 ? 12.844 -4.915 -16.496 1.00 90.62 86 TRP A CA 1
ATOM 716 C C . TRP A 1 86 ? 11.985 -4.763 -17.757 1.00 90.62 86 TRP A C 1
ATOM 718 O O . TRP A 1 86 ? 10.777 -4.947 -17.677 1.00 90.62 86 TRP A O 1
ATOM 728 N N . GLU A 1 87 ? 12.585 -4.522 -18.926 1.00 90.75 87 GLU A N 1
ATOM 729 C CA . GLU A 1 87 ? 11.865 -4.361 -20.194 1.00 90.75 87 GLU A CA 1
ATOM 730 C C . GLU A 1 87 ? 11.104 -5.633 -20.580 1.00 90.75 87 GLU A C 1
ATOM 732 O O . GLU A 1 87 ? 9.918 -5.552 -20.890 1.00 90.75 87 GLU A O 1
ATOM 737 N N . ARG A 1 88 ? 11.740 -6.811 -20.492 1.00 86.62 88 ARG A N 1
ATOM 738 C CA . ARG A 1 88 ? 11.076 -8.094 -20.785 1.00 86.62 88 ARG A CA 1
ATOM 739 C C . ARG A 1 88 ? 9.918 -8.405 -19.845 1.00 86.62 88 ARG A C 1
ATOM 741 O O . ARG A 1 88 ? 9.041 -9.174 -20.209 1.00 86.62 88 ARG A O 1
ATOM 748 N N . SER A 1 89 ? 9.929 -7.846 -18.638 1.00 85.06 89 SER A N 1
ATOM 749 C CA . SER A 1 89 ? 8.853 -8.058 -17.676 1.00 85.06 89 SER A CA 1
ATOM 750 C C . SER A 1 89 ? 7.618 -7.200 -17.941 1.00 85.06 89 SER A C 1
ATOM 752 O O . SER A 1 89 ? 6.601 -7.440 -17.300 1.00 85.06 89 SER A O 1
ATOM 754 N N . ILE A 1 90 ? 7.672 -6.209 -18.840 1.00 88.25 90 ILE A N 1
ATOM 755 C CA . ILE A 1 90 ? 6.544 -5.310 -19.100 1.00 88.25 90 ILE A CA 1
ATOM 756 C C . ILE A 1 90 ? 5.450 -6.055 -19.875 1.00 88.25 90 ILE A C 1
ATOM 758 O O . ILE A 1 90 ? 5.702 -6.605 -20.939 1.00 88.25 90 ILE A O 1
ATOM 762 N N . ALA A 1 91 ? 4.224 -6.019 -19.355 1.00 85.69 91 ALA A N 1
ATOM 763 C CA . ALA A 1 91 ? 3.031 -6.556 -20.002 1.00 85.69 91 ALA A CA 1
ATOM 764 C C . ALA A 1 91 ? 2.137 -5.400 -20.467 1.00 85.69 91 ALA A C 1
ATOM 766 O O . ALA A 1 91 ? 1.681 -4.595 -19.645 1.00 85.69 91 ALA A O 1
ATOM 767 N N . LEU A 1 92 ? 1.898 -5.303 -21.777 1.00 84.94 92 LEU A N 1
ATOM 768 C CA . LEU A 1 92 ? 1.167 -4.191 -22.389 1.00 84.94 92 LEU A CA 1
ATOM 769 C C . LEU A 1 92 ? -0.151 -4.657 -23.015 1.00 84.94 92 LEU A C 1
ATOM 771 O 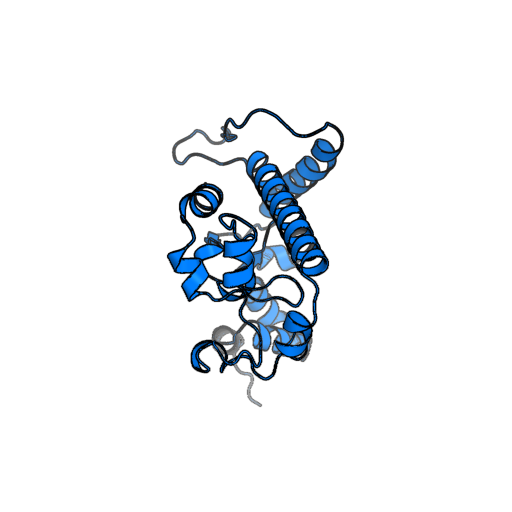O . LEU A 1 92 ? -0.193 -5.716 -23.641 1.00 84.94 92 LEU A O 1
ATOM 775 N N . PRO A 1 93 ? -1.223 -3.852 -22.924 1.00 83.31 93 PRO A N 1
ATOM 776 C CA . PRO A 1 93 ? -2.431 -4.083 -23.701 1.00 83.31 93 PRO A CA 1
ATOM 777 C C . PRO A 1 93 ? -2.133 -4.091 -25.205 1.00 83.31 93 PRO A C 1
ATOM 779 O O . PRO A 1 93 ? -1.470 -3.183 -25.728 1.00 83.31 93 PRO A O 1
ATOM 782 N N . GLY A 1 94 ? -2.651 -5.107 -25.896 1.00 79.31 94 GLY A N 1
ATOM 783 C CA . GLY A 1 94 ? -2.473 -5.291 -27.337 1.00 79.31 94 GLY A CA 1
ATOM 784 C C . GLY A 1 94 ? -1.112 -5.850 -27.762 1.00 79.31 94 GLY A C 1
ATOM 785 O O . GLY A 1 94 ? -0.805 -5.804 -28.952 1.00 79.31 94 GLY A O 1
ATOM 786 N N . ASP A 1 95 ? -0.298 -6.352 -26.829 1.00 82.06 95 ASP A N 1
ATOM 787 C CA . ASP A 1 95 ? 0.941 -7.060 -27.162 1.00 82.06 95 ASP A CA 1
ATOM 788 C C . ASP A 1 95 ? 0.624 -8.411 -27.841 1.00 82.06 95 ASP A C 1
ATOM 790 O O . ASP A 1 95 ? -0.099 -9.223 -27.256 1.00 82.06 95 ASP A O 1
ATOM 794 N N . PRO A 1 96 ? 1.109 -8.667 -29.073 1.00 77.00 96 PRO A N 1
ATOM 795 C CA . PRO A 1 96 ? 0.835 -9.912 -29.789 1.00 77.00 96 PRO A CA 1
ATOM 796 C C . PRO A 1 96 ? 1.529 -11.142 -29.186 1.00 77.00 96 PRO A C 1
ATOM 798 O O . PRO A 1 96 ? 1.113 -12.262 -29.490 1.00 77.00 96 PRO A O 1
ATOM 801 N N . ASP A 1 97 ? 2.575 -10.947 -28.378 1.00 73.75 97 ASP A N 1
ATOM 802 C CA . ASP A 1 97 ? 3.401 -12.025 -27.825 1.00 73.75 97 ASP A CA 1
ATOM 803 C C . ASP A 1 97 ? 2.974 -12.437 -26.403 1.00 73.75 97 ASP A C 1
ATOM 805 O O . ASP A 1 97 ? 3.473 -13.432 -25.873 1.00 73.75 97 ASP A O 1
ATOM 809 N N . VAL A 1 98 ? 2.036 -11.708 -25.788 1.00 69.12 98 VAL A N 1
ATOM 810 C CA . VAL A 1 98 ? 1.512 -12.002 -24.446 1.00 69.12 98 VAL A CA 1
ATOM 811 C C . VAL A 1 98 ? 0.239 -12.841 -24.557 1.00 69.12 98 VAL A C 1
ATOM 813 O O . VAL A 1 98 ? -0.651 -12.540 -25.356 1.00 69.12 98 VAL A O 1
ATOM 816 N N . ASP A 1 99 ? 0.136 -13.905 -23.753 1.00 66.06 99 ASP A N 1
ATOM 817 C CA . ASP A 1 99 ? -1.068 -14.738 -23.714 1.00 66.06 99 ASP A CA 1
ATOM 818 C C . ASP A 1 99 ? -2.269 -13.863 -23.316 1.00 66.06 99 ASP A C 1
ATOM 820 O O . ASP A 1 99 ? -2.248 -13.252 -22.244 1.00 66.06 99 ASP A O 1
ATOM 824 N N . PRO A 1 100 ? -3.341 -13.803 -24.127 1.00 59.25 100 PRO A N 1
ATOM 825 C CA . PRO A 1 100 ? -4.523 -13.023 -23.800 1.00 59.25 100 PRO A CA 1
ATOM 826 C C . PRO A 1 100 ? -5.054 -13.336 -22.402 1.00 59.25 100 PRO A C 1
ATOM 828 O O . PRO A 1 100 ? -5.501 -12.427 -21.722 1.00 59.25 100 PRO A O 1
ATOM 831 N N . SER A 1 101 ? -4.966 -14.579 -21.921 1.00 59.16 101 SER A N 1
ATOM 832 C CA . SER A 1 101 ? -5.404 -14.957 -20.570 1.00 59.16 101 SER A CA 1
ATOM 833 C C . SER A 1 101 ? -4.622 -14.286 -19.430 1.00 59.16 101 SER A C 1
ATOM 835 O O . SER A 1 101 ? -5.184 -14.138 -18.346 1.00 59.16 101 SER A O 1
ATOM 837 N N . GLU A 1 102 ? -3.401 -13.794 -19.674 1.00 57.56 102 GLU A N 1
ATOM 838 C CA . GLU A 1 102 ? -2.633 -12.958 -18.734 1.00 57.56 102 GLU A CA 1
ATOM 839 C C . GLU A 1 102 ? -3.107 -11.490 -18.723 1.00 57.56 102 GLU A C 1
ATOM 841 O O . GLU A 1 102 ? -2.881 -10.763 -17.751 1.00 57.56 102 GLU A O 1
ATOM 846 N N . VAL A 1 103 ? -3.794 -11.048 -19.784 1.00 56.56 103 VAL A N 1
ATOM 847 C CA . VAL A 1 103 ? -4.224 -9.652 -19.999 1.00 56.56 103 VAL A CA 1
ATOM 848 C C . VAL A 1 103 ? -5.754 -9.475 -20.012 1.00 56.56 103 VAL A C 1
ATOM 850 O O . VAL A 1 103 ? -6.239 -8.346 -19.978 1.00 56.56 103 VAL A O 1
ATOM 853 N N . MET A 1 104 ? -6.527 -10.571 -20.014 1.00 49.78 104 MET A N 1
ATOM 854 C CA . MET A 1 104 ? -7.984 -10.606 -20.247 1.00 49.78 104 MET A CA 1
ATOM 855 C C . MET A 1 104 ? -8.816 -9.871 -19.193 1.00 49.78 104 MET A C 1
ATOM 857 O O . MET A 1 104 ? -9.924 -9.434 -19.497 1.00 49.78 104 MET A O 1
ATOM 861 N N . ASP A 1 105 ? -8.290 -9.667 -17.986 1.00 53.16 105 ASP A N 1
ATOM 862 C CA . ASP A 1 105 ? -8.961 -8.856 -16.962 1.00 53.16 105 ASP A CA 1
ATOM 863 C C . ASP A 1 105 ? -8.786 -7.335 -17.188 1.00 53.16 105 ASP A C 1
ATOM 865 O O . ASP A 1 105 ? -9.301 -6.530 -16.407 1.00 53.16 105 ASP A O 1
ATOM 869 N N . TYR A 1 106 ? -8.058 -6.907 -18.232 1.00 56.50 106 TYR A N 1
ATOM 870 C CA . TYR A 1 106 ? -7.447 -5.570 -18.275 1.00 56.50 106 TYR A CA 1
ATOM 871 C C . TYR A 1 106 ? -7.560 -4.811 -19.600 1.00 56.50 106 TYR A C 1
ATOM 873 O O . TYR A 1 106 ? -7.109 -3.667 -19.670 1.00 56.50 106 TYR A O 1
ATOM 881 N N . ASP A 1 107 ? -8.235 -5.373 -20.604 1.00 51.88 107 ASP A N 1
ATOM 882 C CA . ASP A 1 107 ? -8.495 -4.741 -21.913 1.00 51.88 107 ASP A CA 1
ATOM 883 C C . ASP A 1 107 ? -9.354 -3.450 -21.840 1.00 51.88 107 ASP A C 1
ATOM 885 O O . ASP A 1 107 ? -9.696 -2.856 -22.859 1.00 51.88 107 ASP A O 1
ATOM 889 N N . GLY A 1 108 ? -9.712 -2.996 -20.631 1.00 55.94 108 GLY A N 1
ATOM 890 C CA . GLY A 1 108 ? -10.463 -1.764 -20.373 1.00 55.94 108 GLY A CA 1
ATOM 891 C C . GLY A 1 108 ? -9.748 -0.717 -19.510 1.00 55.94 108 GLY A C 1
ATOM 892 O O . GLY A 1 108 ? -10.396 0.253 -19.116 1.00 55.94 108 GLY A O 1
ATOM 893 N N . ASP A 1 109 ? -8.465 -0.890 -19.160 1.00 68.06 109 ASP A N 1
ATOM 894 C CA . ASP A 1 109 ? -7.720 0.149 -18.430 1.00 68.06 109 ASP A CA 1
ATOM 895 C C . ASP A 1 109 ? -7.048 1.144 -19.391 1.00 68.06 109 ASP A C 1
ATOM 897 O O . ASP A 1 109 ? -5.849 1.066 -19.671 1.00 68.06 109 ASP A O 1
ATOM 901 N N . ASP A 1 110 ? -7.828 2.138 -19.830 1.00 69.88 110 ASP A N 1
ATOM 902 C CA . ASP A 1 110 ? -7.402 3.252 -20.697 1.00 69.88 110 ASP A CA 1
ATOM 903 C C . ASP A 1 110 ? -6.201 4.056 -20.150 1.00 69.88 110 ASP A C 1
ATOM 905 O O . ASP A 1 110 ? -5.645 4.915 -20.836 1.00 69.88 110 ASP A O 1
ATOM 909 N N . SER A 1 111 ? -5.800 3.835 -18.893 1.00 83.06 111 SER A N 1
ATOM 910 C CA . SER A 1 111 ? -4.674 4.537 -18.277 1.00 83.06 111 SER A CA 1
ATOM 911 C C . SER A 1 111 ? -3.312 3.863 -18.496 1.00 83.06 111 SER A C 1
ATOM 913 O O . SER A 1 111 ? -2.279 4.470 -18.183 1.00 83.06 111 SER A O 1
ATOM 915 N N . LEU A 1 112 ? -3.279 2.644 -19.043 1.00 85.69 112 LEU A N 1
ATOM 916 C CA . LEU A 1 112 ? -2.040 1.948 -19.395 1.00 85.69 112 LEU A CA 1
ATOM 917 C C . LEU A 1 112 ? -1.452 2.456 -20.722 1.00 85.69 112 LEU A C 1
ATOM 919 O O . LEU A 1 112 ? -2.100 3.141 -21.514 1.00 85.69 112 LEU A O 1
ATOM 923 N N . MET A 1 113 ? -0.162 2.210 -20.922 1.00 89.81 113 MET A N 1
ATOM 924 C CA . MET A 1 113 ? 0.510 2.432 -22.201 1.00 89.81 113 MET A CA 1
ATOM 925 C C . MET A 1 113 ? 0.215 1.252 -23.120 1.00 89.81 113 MET A C 1
ATOM 927 O O . MET A 1 113 ? 0.348 0.115 -22.681 1.00 89.81 113 MET A O 1
ATOM 931 N N . SER A 1 114 ? -0.171 1.503 -24.370 1.00 89.25 114 SER A N 1
ATOM 932 C CA . SER A 1 114 ? -0.400 0.414 -25.326 1.00 89.25 114 SER A CA 1
ATOM 933 C C . SER A 1 114 ? 0.913 -0.141 -25.881 1.00 89.25 114 SER A C 1
ATOM 93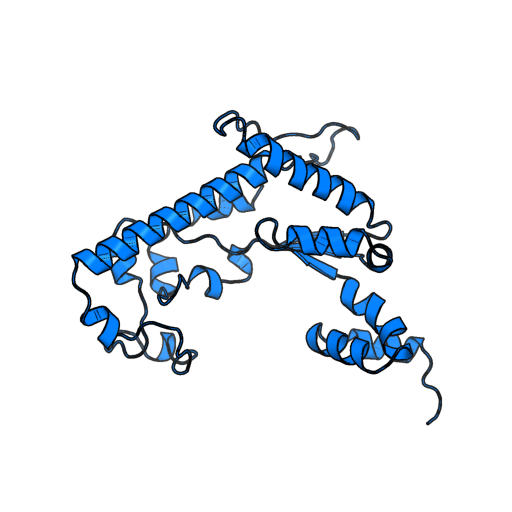5 O O . SER A 1 114 ? 1.953 0.526 -25.861 1.00 89.25 114 SER A O 1
ATOM 937 N N . TYR A 1 115 ? 0.857 -1.349 -26.444 1.00 89.38 115 TYR A N 1
ATOM 938 C CA . TYR A 1 115 ? 1.987 -1.928 -27.170 1.00 89.38 115 TYR A CA 1
ATOM 939 C C . TYR A 1 115 ? 2.468 -1.039 -28.332 1.00 89.38 115 TYR A C 1
ATOM 941 O O . TYR A 1 115 ? 3.671 -0.860 -28.534 1.00 89.38 115 TYR A O 1
ATOM 949 N N . GLU A 1 116 ? 1.551 -0.412 -29.074 1.00 88.69 116 GLU A N 1
ATOM 950 C CA . GLU A 1 116 ? 1.892 0.516 -30.164 1.00 88.69 116 GLU A CA 1
ATOM 951 C C . GLU A 1 116 ? 2.631 1.763 -29.654 1.00 88.69 116 GLU A C 1
ATOM 953 O O . GLU A 1 116 ? 3.629 2.188 -30.239 1.00 88.69 116 GLU A O 1
ATOM 958 N N . GLU A 1 117 ? 2.177 2.339 -28.536 1.00 91.75 117 GLU A N 1
ATOM 959 C CA . GLU A 1 117 ? 2.854 3.478 -27.914 1.00 91.75 117 GLU A CA 1
ATOM 960 C C . GLU A 1 117 ? 4.260 3.099 -27.438 1.00 91.75 117 GLU A C 1
ATOM 962 O O . GLU A 1 117 ? 5.205 3.856 -27.666 1.00 91.75 117 GLU A O 1
ATOM 967 N N . TRP A 1 118 ? 4.407 1.934 -26.801 1.00 92.75 118 TRP A N 1
ATOM 968 C CA . TRP A 1 118 ? 5.684 1.440 -26.286 1.00 92.75 118 TRP A CA 1
ATOM 969 C C . TRP A 1 118 ? 6.683 1.100 -27.392 1.00 92.75 118 TRP A C 1
ATOM 971 O O . TRP A 1 118 ? 7.844 1.508 -27.328 1.00 92.75 118 TRP A O 1
ATOM 981 N N . SER A 1 119 ? 6.238 0.377 -28.420 1.00 90.50 119 SER A N 1
ATOM 982 C CA . SER A 1 119 ? 7.064 -0.006 -29.572 1.00 90.50 119 SER A CA 1
ATOM 983 C C . SER A 1 119 ? 7.538 1.208 -30.377 1.00 90.50 119 SER A C 1
ATOM 985 O O . SER A 1 119 ? 8.623 1.180 -30.954 1.00 90.50 119 SER A O 1
ATOM 987 N N . GLY A 1 120 ? 6.775 2.307 -30.357 1.00 92.06 120 GLY A N 1
ATOM 988 C CA . GLY A 1 120 ? 7.169 3.591 -30.936 1.00 92.06 120 GLY A CA 1
ATOM 989 C C . GLY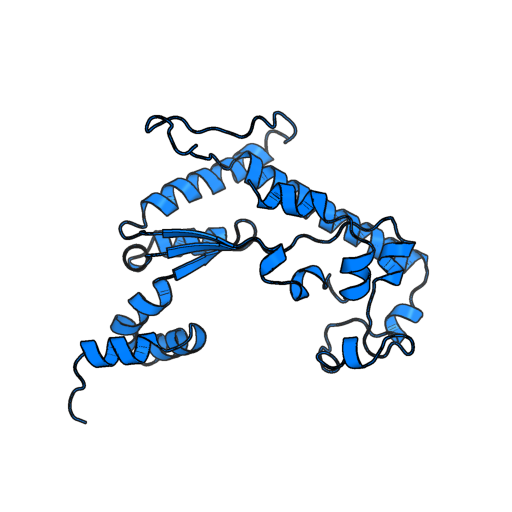 A 1 120 ? 8.186 4.400 -30.113 1.00 92.06 120 GLY A C 1
ATOM 990 O O . GLY A 1 120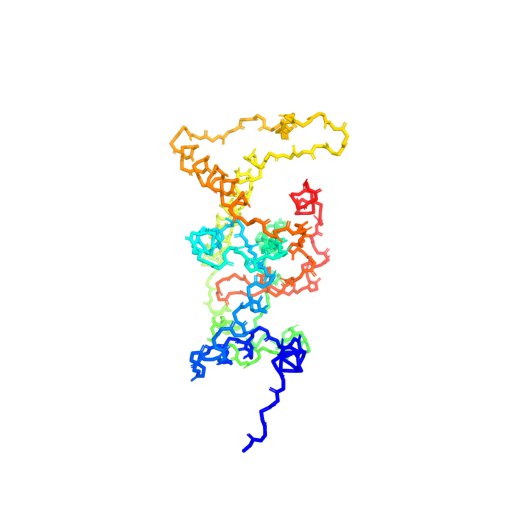 ? 8.673 5.429 -30.596 1.00 92.06 120 GLY A O 1
ATOM 991 N N . LEU A 1 121 ? 8.516 3.997 -28.879 1.00 94.56 121 LEU A N 1
ATOM 992 C CA . LEU A 1 121 ? 9.549 4.661 -28.078 1.00 94.56 121 LEU A CA 1
ATOM 993 C C . LEU A 1 121 ? 10.950 4.256 -28.545 1.00 94.56 121 LEU A C 1
ATOM 995 O O . LEU A 1 121 ? 11.234 3.088 -28.781 1.00 94.56 121 LEU A O 1
ATOM 999 N N . SER A 1 122 ? 11.857 5.233 -28.604 1.00 95.38 122 SER A N 1
ATOM 1000 C CA . SER A 1 122 ? 13.282 4.963 -28.800 1.00 95.38 122 SER A CA 1
ATOM 1001 C C . SER A 1 122 ? 13.899 4.322 -27.557 1.00 95.38 122 SER A C 1
ATOM 1003 O O . SER A 1 122 ? 13.461 4.597 -26.436 1.00 95.38 122 SER A O 1
ATOM 1005 N N . ASP A 1 123 ? 14.983 3.571 -27.743 1.00 93.88 123 ASP A N 1
ATOM 1006 C CA . ASP A 1 123 ? 15.717 2.926 -26.646 1.00 93.88 123 ASP A CA 1
ATOM 1007 C C . ASP A 1 123 ? 16.145 3.932 -25.568 1.00 93.88 123 ASP A C 1
ATOM 1009 O O . ASP A 1 123 ? 15.969 3.679 -24.380 1.00 93.88 123 ASP A O 1
ATOM 1013 N N . ASP A 1 124 ? 16.572 5.137 -25.962 1.00 95.06 124 ASP A N 1
ATOM 1014 C CA . ASP A 1 124 ? 16.906 6.216 -25.021 1.00 95.06 124 ASP A CA 1
ATOM 1015 C C . ASP A 1 124 ? 15.730 6.600 -24.104 1.00 95.06 124 ASP A C 1
ATOM 1017 O O . ASP A 1 124 ? 15.921 6.896 -22.923 1.00 95.06 124 ASP A O 1
ATOM 1021 N N . LYS A 1 125 ? 14.494 6.594 -24.625 1.00 95.56 125 LYS A N 1
ATOM 1022 C CA . LYS A 1 125 ? 13.295 6.913 -23.835 1.00 95.56 125 LYS A CA 1
ATOM 1023 C C . LYS A 1 125 ? 12.930 5.768 -22.904 1.00 95.56 125 LYS A C 1
ATOM 1025 O O . LYS A 1 125 ? 12.550 6.021 -21.764 1.00 95.56 125 LYS A O 1
ATOM 1030 N N . LYS A 1 126 ? 13.060 4.526 -23.367 1.00 95.19 126 LYS A N 1
ATOM 1031 C CA . LYS A 1 126 ? 12.836 3.341 -22.533 1.00 95.19 126 LYS A CA 1
ATOM 1032 C C . LYS A 1 126 ? 13.861 3.267 -21.403 1.00 95.19 126 LYS A C 1
ATOM 1034 O O . LYS A 1 126 ? 13.488 3.074 -20.251 1.00 95.19 126 LYS A O 1
ATOM 1039 N N . MET A 1 127 ? 15.130 3.541 -21.700 1.00 95.25 127 MET A N 1
ATOM 1040 C CA . MET A 1 127 ? 16.201 3.644 -20.709 1.00 95.25 127 MET A CA 1
ATOM 1041 C C . MET A 1 127 ? 15.939 4.774 -19.704 1.00 95.25 127 MET A C 1
ATOM 1043 O O . MET A 1 127 ? 16.159 4.606 -18.506 1.00 95.25 127 MET A O 1
ATOM 1047 N N . ALA A 1 128 ? 15.425 5.923 -20.155 1.00 95.81 128 ALA A N 1
ATOM 1048 C CA . ALA A 1 128 ? 15.008 6.992 -19.250 1.00 95.81 128 ALA A CA 1
ATOM 1049 C C . ALA A 1 128 ? 13.875 6.545 -18.305 1.00 95.81 128 ALA A C 1
ATOM 1051 O O . ALA A 1 128 ? 13.948 6.819 -17.110 1.00 95.81 128 ALA A O 1
ATOM 1052 N N . LEU A 1 129 ? 12.876 5.807 -18.807 1.00 95.75 129 LEU A N 1
ATOM 1053 C CA . LEU A 1 129 ? 11.808 5.233 -17.978 1.00 95.75 129 LEU A CA 1
ATOM 1054 C C . LEU A 1 129 ? 12.348 4.221 -16.960 1.00 95.75 129 LEU A C 1
ATOM 1056 O O . LEU A 1 129 ? 11.925 4.241 -15.809 1.00 95.75 129 LEU A O 1
ATOM 1060 N N . TYR A 1 130 ? 13.311 3.387 -17.344 1.00 95.12 130 TYR A N 1
ATOM 1061 C CA . TYR A 1 130 ? 13.969 2.481 -16.406 1.00 95.12 130 TYR A CA 1
ATOM 1062 C C . TYR A 1 130 ? 14.726 3.233 -15.304 1.00 95.12 130 TYR A C 1
ATOM 1064 O O . TYR A 1 130 ? 14.594 2.913 -14.127 1.00 95.12 130 TYR A O 1
ATOM 1072 N N . ASN A 1 131 ? 15.471 4.284 -15.649 1.00 95.25 131 ASN A N 1
ATOM 1073 C CA . ASN A 1 131 ? 16.174 5.094 -14.651 1.00 95.25 131 ASN A CA 1
ATOM 1074 C C . ASN A 1 131 ? 15.205 5.788 -13.679 1.00 95.25 131 ASN A C 1
ATOM 1076 O O . ASN A 1 131 ? 15.474 5.850 -12.478 1.00 95.25 131 ASN A O 1
ATOM 1080 N N . ASP A 1 132 ? 14.070 6.278 -14.183 1.00 95.81 132 ASP A N 1
ATOM 1081 C CA . ASP A 1 132 ? 12.982 6.813 -13.361 1.00 95.81 132 ASP A CA 1
ATOM 1082 C C . ASP A 1 132 ? 12.406 5.742 -12.419 1.00 95.81 132 ASP A C 1
ATOM 1084 O O . ASP A 1 132 ? 12.165 6.020 -11.243 1.00 95.81 132 ASP A O 1
ATOM 1088 N N . TYR A 1 133 ? 12.211 4.518 -12.918 1.00 93.50 133 TYR A N 1
ATOM 1089 C CA . TYR A 1 133 ? 11.734 3.380 -12.134 1.00 93.50 133 TYR A CA 1
ATOM 1090 C C . TYR A 1 133 ? 12.701 3.042 -10.993 1.00 93.50 133 TYR A C 1
ATOM 1092 O O . TYR A 1 133 ? 12.292 2.940 -9.837 1.00 93.50 133 TYR A O 1
ATOM 1100 N N . GLU A 1 134 ? 13.997 2.941 -11.292 1.00 92.31 134 GLU A N 1
ATOM 1101 C CA . GLU A 1 134 ? 15.046 2.682 -10.302 1.00 92.31 134 GLU A CA 1
ATOM 1102 C C . GLU A 1 134 ? 15.116 3.783 -9.235 1.00 92.31 134 GLU A C 1
ATOM 1104 O O . GLU A 1 134 ? 15.300 3.502 -8.045 1.00 92.31 134 GLU A O 1
ATOM 1109 N N . ALA A 1 135 ? 14.953 5.045 -9.645 1.00 92.44 135 ALA A N 1
ATOM 1110 C CA . ALA A 1 135 ? 14.936 6.183 -8.736 1.00 92.44 135 ALA A CA 1
ATOM 1111 C C . ALA A 1 135 ? 13.728 6.138 -7.788 1.00 92.44 135 ALA A C 1
ATOM 1113 O O . ALA A 1 135 ? 13.897 6.319 -6.577 1.00 92.44 135 ALA A O 1
ATOM 1114 N N . ASP A 1 136 ? 12.533 5.856 -8.317 1.00 90.38 136 ASP A N 1
ATOM 1115 C CA . ASP A 1 136 ? 11.311 5.698 -7.525 1.00 90.38 136 ASP A CA 1
ATOM 1116 C C . ASP A 1 136 ? 11.437 4.498 -6.568 1.00 90.38 136 ASP A C 1
ATOM 1118 O O . ASP A 1 136 ? 11.208 4.654 -5.365 1.00 90.38 136 ASP A O 1
ATOM 1122 N N . ARG A 1 137 ? 11.924 3.340 -7.045 1.00 87.44 137 ARG A N 1
ATOM 1123 C CA . ARG A 1 137 ? 12.162 2.152 -6.205 1.00 87.44 137 ARG A CA 1
ATOM 1124 C C . ARG A 1 137 ? 13.113 2.463 -5.060 1.00 87.44 137 ARG A C 1
ATOM 1126 O O . ARG A 1 137 ? 12.832 2.137 -3.907 1.00 87.44 137 ARG A O 1
ATOM 1133 N N . LYS A 1 138 ? 14.253 3.091 -5.359 1.00 87.31 138 LYS A N 1
ATOM 1134 C CA . LYS A 1 138 ? 15.250 3.429 -4.340 1.00 87.31 138 LYS A CA 1
ATOM 1135 C C . LYS A 1 138 ? 14.666 4.373 -3.295 1.00 87.31 138 LYS A C 1
ATOM 1137 O O . LYS A 1 138 ? 14.859 4.155 -2.104 1.00 87.31 138 LYS A O 1
ATOM 1142 N N . LYS A 1 139 ? 13.908 5.381 -3.727 1.00 85.88 139 LYS A N 1
ATOM 1143 C CA . LYS A 1 139 ? 13.233 6.320 -2.828 1.00 85.88 139 LYS A CA 1
ATOM 1144 C C . LYS A 1 139 ? 12.230 5.616 -1.909 1.00 85.88 139 LYS A C 1
ATOM 1146 O O . LYS A 1 139 ? 12.173 5.945 -0.726 1.00 85.88 139 LYS A O 1
ATOM 1151 N N . GLU A 1 140 ? 11.454 4.665 -2.426 1.00 81.31 140 GLU A N 1
ATOM 1152 C CA . GLU A 1 140 ? 10.527 3.873 -1.612 1.00 81.31 140 GLU A CA 1
ATOM 1153 C C . GLU A 1 140 ? 11.255 2.965 -0.616 1.00 81.31 140 GLU A C 1
ATOM 1155 O O . GLU A 1 140 ? 10.882 2.929 0.558 1.00 81.31 140 GLU A O 1
ATOM 1160 N N . LYS A 1 141 ? 12.321 2.283 -1.052 1.00 80.06 141 LYS A N 1
ATOM 1161 C CA . LYS A 1 141 ? 13.164 1.441 -0.190 1.00 80.06 141 LYS A CA 1
ATOM 1162 C C . LYS A 1 141 ? 13.800 2.256 0.934 1.00 80.06 141 LYS A C 1
ATOM 1164 O O . LYS A 1 141 ? 13.710 1.860 2.094 1.00 80.06 141 LYS A O 1
ATOM 1169 N N . ASP A 1 142 ? 14.361 3.420 0.611 1.00 80.19 142 ASP A N 1
ATOM 1170 C CA . ASP A 1 142 ? 14.957 4.337 1.585 1.00 80.19 142 ASP A CA 1
ATOM 1171 C C . ASP A 1 142 ? 13.910 4.820 2.606 1.00 80.19 142 ASP A C 1
ATOM 1173 O O . ASP A 1 142 ? 14.195 4.865 3.802 1.00 80.19 142 ASP A O 1
ATOM 1177 N N . LEU A 1 143 ? 12.683 5.126 2.160 1.00 77.62 143 LEU A N 1
ATOM 1178 C CA . LEU A 1 143 ? 11.572 5.517 3.036 1.00 77.62 143 LEU A CA 1
ATOM 1179 C C . LEU A 1 143 ? 11.130 4.374 3.960 1.00 77.62 143 LEU A C 1
ATOM 1181 O O . LEU A 1 143 ? 10.894 4.591 5.145 1.00 77.62 143 LEU A O 1
ATOM 1185 N N . VAL A 1 144 ? 11.000 3.144 3.456 1.00 74.50 144 VAL A N 1
ATOM 1186 C CA . VAL A 1 144 ? 10.654 1.998 4.316 1.00 74.50 144 VAL A CA 1
ATOM 1187 C C . VAL A 1 144 ? 11.775 1.722 5.309 1.00 74.50 144 VAL A C 1
ATOM 1189 O O . VAL A 1 144 ? 11.510 1.493 6.490 1.00 74.50 144 VAL A O 1
ATOM 1192 N N . GLN A 1 145 ? 13.029 1.777 4.868 1.00 72.50 145 GLN A N 1
ATOM 1193 C CA . GLN A 1 145 ? 14.180 1.594 5.740 1.00 72.50 145 GLN A CA 1
ATOM 1194 C C . GLN A 1 145 ? 14.243 2.677 6.821 1.00 72.50 145 GLN A C 1
ATOM 1196 O O . GLN A 1 145 ? 14.547 2.369 7.975 1.00 72.50 145 GLN A O 1
ATOM 1201 N N . SER A 1 146 ? 13.917 3.926 6.482 1.00 72.25 146 SER A N 1
ATOM 1202 C CA . SER A 1 146 ? 13.839 4.996 7.468 1.00 72.25 146 SER A CA 1
ATOM 1203 C C . SER A 1 146 ? 12.707 4.734 8.462 1.00 72.25 146 SER A C 1
ATOM 1205 O O . SER A 1 146 ? 12.975 4.630 9.658 1.00 72.25 146 SER A O 1
ATOM 1207 N N . LEU A 1 147 ? 11.479 4.482 7.999 1.00 70.00 147 LEU A N 1
ATOM 1208 C CA . LEU A 1 147 ? 10.316 4.209 8.852 1.00 70.00 147 LEU A CA 1
ATOM 1209 C C . LEU A 1 147 ? 10.544 3.013 9.787 1.00 70.00 147 LEU A C 1
ATOM 1211 O O . LEU A 1 147 ? 10.286 3.112 10.986 1.00 70.00 147 LEU A O 1
ATOM 1215 N N . THR A 1 148 ? 11.070 1.905 9.263 1.00 66.12 148 THR A N 1
ATOM 1216 C CA . THR A 1 148 ? 11.384 0.700 10.050 1.00 66.12 148 THR A CA 1
ATOM 1217 C C . THR A 1 148 ? 12.511 0.936 11.047 1.00 66.12 148 THR A C 1
ATOM 1219 O O . THR A 1 148 ? 12.450 0.400 12.152 1.00 66.12 148 THR A O 1
ATOM 1222 N N . SER A 1 149 ? 13.501 1.779 10.723 1.00 62.84 149 SER A N 1
ATOM 1223 C CA . SER A 1 149 ? 14.545 2.141 11.684 1.00 62.84 149 SER A CA 1
ATOM 1224 C C . SER A 1 149 ? 13.962 2.801 12.932 1.00 62.84 149 SER A C 1
ATOM 1226 O O . SER A 1 149 ? 14.443 2.547 14.022 1.00 62.84 149 SER A O 1
ATOM 1228 N N . TYR A 1 150 ? 12.878 3.559 12.811 1.00 59.75 150 TYR A N 1
ATOM 1229 C CA . TYR A 1 150 ? 12.249 4.253 13.932 1.00 59.75 150 TYR A CA 1
ATOM 1230 C C . TYR A 1 150 ? 11.186 3.423 14.675 1.00 59.75 150 TYR A C 1
ATOM 1232 O O . TYR A 1 150 ? 10.741 3.824 15.759 1.00 59.75 150 TYR A O 1
ATOM 1240 N N . LEU A 1 151 ? 10.768 2.273 14.133 1.00 63.69 151 LEU A N 1
ATOM 1241 C CA . LEU A 1 151 ? 9.849 1.369 14.819 1.00 63.69 151 LEU A CA 1
ATOM 1242 C C . LEU A 1 151 ? 10.548 0.740 16.030 1.00 63.69 151 LEU A C 1
ATOM 1244 O O . LEU A 1 151 ? 11.597 0.103 15.946 1.00 63.69 151 LEU A O 1
ATOM 1248 N N . CYS A 1 152 ? 9.945 0.940 17.198 1.00 57.53 152 CYS A N 1
ATOM 1249 C CA . CYS A 1 152 ? 10.424 0.383 18.452 1.00 57.53 152 CYS A CA 1
ATOM 1250 C C . CYS A 1 152 ? 9.606 -0.858 18.792 1.00 57.53 152 CYS A C 1
ATOM 1252 O O . CYS A 1 152 ? 8.440 -0.751 19.175 1.00 57.53 152 CYS A O 1
ATOM 1254 N N . PHE A 1 153 ? 10.228 -2.029 18.732 1.00 58.31 153 PHE A N 1
ATOM 1255 C CA . PHE A 1 153 ? 9.547 -3.277 19.040 1.00 58.31 153 PHE A CA 1
ATOM 1256 C C . PHE A 1 153 ? 9.697 -3.630 20.519 1.00 58.31 153 PHE A C 1
ATOM 1258 O O . PHE A 1 153 ? 10.714 -3.359 21.170 1.00 58.31 153 PHE A O 1
ATOM 1265 N N . ARG A 1 154 ? 8.655 -4.255 21.069 1.00 54.41 154 ARG A N 1
ATOM 1266 C CA . ARG A 1 154 ? 8.734 -4.930 22.365 1.00 54.41 154 ARG A CA 1
ATOM 1267 C C . ARG A 1 154 ? 8.984 -6.402 22.118 1.00 54.41 154 ARG A C 1
ATOM 1269 O O . ARG A 1 154 ? 8.145 -7.082 21.537 1.00 54.41 154 ARG A O 1
ATOM 1276 N N . LYS A 1 155 ? 10.105 -6.909 22.622 1.00 48.94 155 LYS A N 1
ATOM 1277 C CA . LYS A 1 155 ? 10.347 -8.348 22.640 1.00 48.94 155 LYS A CA 1
ATOM 1278 C C . LYS A 1 155 ? 9.403 -9.002 23.654 1.00 48.94 155 LYS A C 1
ATOM 1280 O O . LYS A 1 155 ? 9.354 -8.587 24.815 1.00 48.94 155 LYS A O 1
ATOM 1285 N N . LEU A 1 156 ? 8.655 -10.017 23.221 1.00 46.38 156 LEU A N 1
ATOM 1286 C CA . LEU A 1 156 ? 7.860 -10.866 24.112 1.00 46.38 156 LEU A CA 1
ATOM 1287 C C . LEU A 1 156 ? 8.777 -11.448 25.205 1.00 46.38 156 LEU A C 1
ATOM 1289 O O . LEU A 1 156 ? 9.774 -12.096 24.896 1.00 46.38 156 LEU A O 1
ATOM 1293 N N . GLY A 1 157 ? 8.461 -11.168 26.474 1.00 52.75 157 GLY A N 1
ATOM 1294 C CA . GLY A 1 157 ? 9.236 -11.613 27.642 1.00 52.75 157 GLY A CA 1
ATOM 1295 C C . GLY A 1 157 ? 10.149 -10.563 28.299 1.00 52.75 157 GLY A C 1
ATOM 1296 O O . GLY A 1 157 ? 10.690 -10.848 29.363 1.00 52.75 157 GLY A O 1
ATOM 1297 N N . CYS A 1 158 ? 10.300 -9.355 27.737 1.00 49.81 158 CYS A N 1
ATOM 1298 C CA . CYS A 1 158 ? 11.048 -8.261 28.384 1.00 49.81 158 CYS A CA 1
ATOM 1299 C C . CYS A 1 158 ? 10.188 -7.449 29.373 1.00 49.81 158 CYS A C 1
ATOM 1301 O O . CYS A 1 158 ? 8.970 -7.318 29.218 1.00 49.81 158 CYS A O 1
ATOM 1303 N N . VAL A 1 159 ? 10.840 -6.862 30.386 1.00 48.94 159 VAL A N 1
ATOM 1304 C CA . VAL A 1 159 ? 10.210 -5.987 31.391 1.00 48.94 159 VAL A CA 1
ATOM 1305 C C . VAL A 1 159 ? 9.545 -4.788 30.703 1.00 48.94 159 VAL A C 1
ATOM 1307 O O . VAL A 1 159 ? 10.068 -4.232 29.736 1.00 48.94 159 VAL A O 1
ATOM 1310 N N . ARG A 1 160 ? 8.369 -4.386 31.206 1.00 43.94 160 ARG A N 1
ATOM 1311 C CA . ARG A 1 160 ? 7.528 -3.286 30.699 1.00 43.94 160 ARG A CA 1
ATOM 1312 C C . ARG A 1 160 ? 8.329 -1.966 30.668 1.00 43.94 160 ARG A C 1
ATOM 1314 O O . ARG A 1 160 ? 8.313 -1.214 31.632 1.00 43.94 160 ARG A O 1
ATOM 1321 N N . GLY A 1 161 ? 9.036 -1.689 29.573 1.00 48.62 161 GLY A N 1
ATOM 1322 C CA . GLY A 1 161 ? 9.866 -0.484 29.430 1.00 48.62 161 GLY A CA 1
ATOM 1323 C C . GLY A 1 161 ? 11.029 -0.611 28.444 1.00 48.62 161 GLY A C 1
ATOM 1324 O O . GLY A 1 161 ? 11.431 0.394 27.865 1.00 48.62 161 GLY A O 1
ATOM 1325 N N . GLU A 1 162 ? 11.522 -1.823 28.186 1.00 43.22 162 GLU A N 1
ATOM 1326 C CA . GLU A 1 162 ? 12.634 -2.044 27.255 1.00 43.22 162 GLU A CA 1
ATOM 1327 C C . GLU A 1 162 ? 12.129 -2.049 25.803 1.00 43.22 162 GLU A C 1
ATOM 1329 O O . GLU A 1 162 ? 11.504 -3.002 25.332 1.00 43.22 162 GLU A O 1
ATOM 1334 N N . ARG A 1 163 ? 12.342 -0.934 25.100 1.00 49.16 163 ARG A N 1
ATOM 1335 C CA . ARG A 1 163 ? 12.133 -0.834 23.652 1.00 49.16 163 ARG A CA 1
ATOM 1336 C C . ARG A 1 163 ? 13.408 -1.312 22.969 1.00 49.16 163 ARG A C 1
ATOM 1338 O O . ARG A 1 163 ? 14.458 -0.699 23.143 1.00 49.16 163 ARG A O 1
ATOM 1345 N N . VAL A 1 164 ? 13.320 -2.400 22.211 1.00 45.22 164 VAL A N 1
ATOM 1346 C CA . VAL A 1 164 ? 14.441 -2.876 21.401 1.00 45.22 164 VAL A CA 1
ATOM 1347 C C . VAL A 1 164 ? 14.332 -2.180 20.054 1.00 45.22 164 VAL A C 1
ATOM 1349 O O . VAL A 1 164 ? 13.458 -2.483 19.247 1.00 45.22 164 VAL A O 1
ATOM 1352 N N . HIS A 1 165 ? 15.204 -1.202 19.840 1.00 48.12 165 HIS A N 1
ATOM 1353 C CA . HIS A 1 165 ? 15.432 -0.643 18.517 1.00 48.12 165 HIS A CA 1
ATOM 1354 C C . HIS A 1 165 ? 16.263 -1.667 17.732 1.00 48.12 165 HIS A C 1
ATOM 1356 O O . HIS A 1 165 ? 17.273 -2.142 18.273 1.00 48.12 165 HIS A O 1
ATOM 1362 N N . PRO A 1 166 ? 15.899 -2.037 16.492 1.00 48.88 166 PRO A N 1
ATOM 1363 C CA . PRO A 1 166 ? 16.800 -2.826 15.666 1.00 48.88 166 PRO A CA 1
ATOM 1364 C C . PRO A 1 166 ? 18.105 -2.032 15.554 1.00 48.88 166 PRO A C 1
ATOM 1366 O O . PRO A 1 166 ? 18.096 -0.873 15.142 1.00 48.88 166 PRO A O 1
ATOM 1369 N N . LYS A 1 167 ? 19.233 -2.597 16.004 1.00 46.41 167 LYS A N 1
ATOM 1370 C CA . LYS A 1 167 ? 20.559 -1.982 15.836 1.00 46.41 167 LYS A CA 1
ATOM 1371 C C . LYS A 1 167 ? 20.891 -1.935 14.338 1.00 46.41 167 LYS A C 1
ATOM 1373 O O . LYS A 1 167 ? 21.642 -2.764 13.841 1.00 46.41 167 LYS A O 1
ATOM 1378 N N . ARG A 1 168 ? 20.325 -0.973 13.613 1.00 45.50 168 ARG A N 1
ATOM 1379 C CA . ARG A 1 168 ? 20.767 -0.526 12.291 1.00 45.50 168 ARG A CA 1
ATOM 1380 C C . ARG A 1 168 ? 21.189 0.926 12.444 1.00 45.50 168 ARG A C 1
ATOM 1382 O O . ARG A 1 168 ? 20.444 1.867 12.210 1.00 45.50 168 ARG A O 1
ATOM 1389 N N . THR A 1 169 ? 22.387 1.081 12.984 1.00 37.81 169 THR A N 1
ATOM 1390 C CA . THR A 1 169 ? 23.108 2.345 13.055 1.00 37.81 169 THR A CA 1
ATOM 1391 C C . THR A 1 169 ? 23.355 2.883 11.644 1.00 37.81 169 THR A C 1
ATOM 1393 O O . THR A 1 169 ? 23.892 2.156 10.816 1.00 37.81 169 THR A O 1
ATOM 1396 N N . SER A 1 170 ? 23.086 4.181 11.461 1.00 45.66 170 SER A N 1
ATOM 1397 C CA . SER A 1 170 ? 23.692 5.085 10.467 1.00 45.66 170 SER A CA 1
ATOM 1398 C C . SER A 1 170 ? 23.182 5.039 9.019 1.00 45.66 170 SER A C 1
ATOM 1400 O O . SER A 1 170 ? 23.561 4.156 8.263 1.00 45.66 170 SER A O 1
ATOM 1402 N N . MET A 1 171 ? 22.447 6.088 8.615 1.00 40.03 171 MET A N 1
ATOM 1403 C CA . MET A 1 171 ? 22.744 6.986 7.470 1.00 40.03 171 MET A CA 1
ATOM 1404 C C . MET A 1 171 ? 21.492 7.802 7.088 1.00 40.03 171 MET A C 1
ATOM 1406 O O . MET A 1 171 ? 20.899 7.596 6.039 1.00 40.03 171 MET A O 1
ATOM 1410 N N . LEU A 1 172 ? 21.065 8.751 7.925 1.00 42.28 172 LEU A N 1
ATOM 1411 C CA . LEU A 1 172 ? 20.086 9.764 7.505 1.00 42.28 172 LEU A CA 1
ATOM 1412 C C . LEU A 1 172 ? 20.581 11.135 7.957 1.00 42.28 172 LEU A C 1
ATOM 1414 O O . LEU A 1 172 ? 20.988 11.306 9.106 1.00 42.28 172 LEU A O 1
ATOM 1418 N N . THR A 1 173 ? 20.611 12.083 7.023 1.00 44.16 173 THR A N 1
ATOM 1419 C CA . THR A 1 173 ? 21.015 13.473 7.245 1.00 44.16 173 THR A CA 1
ATOM 1420 C C . THR A 1 173 ? 20.091 14.147 8.265 1.00 44.16 173 THR A C 1
ATOM 1422 O O . THR A 1 173 ? 18.891 13.873 8.310 1.00 44.16 173 THR A O 1
ATOM 1425 N N . ALA A 1 174 ? 20.665 15.016 9.102 1.00 48.66 174 ALA A N 1
ATOM 1426 C CA . ALA A 1 174 ? 20.050 15.538 10.328 1.00 48.66 174 ALA A CA 1
ATOM 1427 C C . ALA A 1 174 ? 18.669 16.205 10.147 1.00 48.66 174 ALA A C 1
ATOM 1429 O O . ALA A 1 174 ? 17.856 16.148 11.066 1.00 48.66 174 ALA A O 1
ATOM 1430 N N . ASP A 1 175 ? 18.368 16.765 8.971 1.00 47.75 175 ASP A N 1
ATOM 1431 C CA . ASP A 1 175 ? 17.092 17.452 8.725 1.00 47.75 175 ASP A CA 1
ATOM 1432 C C . ASP A 1 175 ? 15.913 16.494 8.482 1.00 47.75 175 ASP A C 1
ATOM 1434 O O . ASP A 1 175 ? 14.814 16.745 8.968 1.00 47.75 175 ASP A O 1
ATOM 1438 N N . LYS A 1 176 ? 16.122 15.346 7.815 1.00 47.12 176 LYS A N 1
ATOM 1439 C CA . LYS A 1 176 ? 15.050 14.343 7.618 1.00 47.12 176 LYS A CA 1
ATOM 1440 C C . LYS A 1 176 ? 14.735 13.560 8.894 1.00 47.12 176 LYS A C 1
ATOM 1442 O O . LYS A 1 176 ? 13.611 13.098 9.078 1.00 47.12 176 LYS A O 1
ATOM 1447 N N . GLN A 1 177 ? 15.708 13.454 9.804 1.00 49.75 177 GLN A N 1
ATOM 1448 C CA . GLN A 1 177 ? 15.517 12.776 11.086 1.00 49.75 177 GLN A CA 1
ATOM 1449 C C . GLN A 1 177 ? 14.483 13.467 11.983 1.00 49.75 177 GLN A C 1
ATOM 1451 O O . GLN A 1 177 ? 13.864 12.798 12.811 1.00 49.75 177 GLN A O 1
ATOM 1456 N N . LEU A 1 178 ? 14.299 14.786 11.852 1.00 48.22 178 LEU A N 1
ATOM 1457 C CA . LEU A 1 178 ? 13.424 15.555 12.737 1.00 48.22 178 LEU A CA 1
ATOM 1458 C C . LEU A 1 178 ? 11.934 15.342 12.411 1.00 48.22 178 LEU A C 1
ATOM 1460 O O . LEU A 1 178 ? 11.128 15.171 13.329 1.00 48.22 178 LEU A O 1
ATOM 1464 N N . ASP A 1 179 ? 11.584 15.278 11.124 1.00 54.53 179 ASP A N 1
ATOM 1465 C CA . ASP A 1 179 ? 10.199 15.107 10.663 1.00 54.53 179 ASP A CA 1
ATOM 1466 C C . ASP A 1 179 ? 9.707 13.657 10.802 1.00 54.53 179 ASP A C 1
ATOM 1468 O O . ASP A 1 179 ? 8.595 13.413 11.279 1.00 54.53 179 ASP A O 1
ATOM 1472 N N . GLU A 1 180 ? 10.543 12.667 10.484 1.00 53.00 180 GLU A N 1
ATOM 1473 C CA . GLU A 1 180 ? 10.158 11.247 10.548 1.00 53.00 180 GLU A CA 1
ATOM 1474 C C . GLU A 1 180 ? 10.087 10.724 11.995 1.00 53.00 180 GLU A C 1
ATOM 1476 O O . GLU A 1 180 ? 9.145 10.013 12.367 1.00 53.00 180 GLU A O 1
ATOM 1481 N N . ALA A 1 181 ? 11.000 11.164 12.872 1.00 52.03 181 ALA A N 1
ATOM 1482 C CA . ALA A 1 181 ? 10.909 10.884 14.307 1.00 52.03 181 ALA A CA 1
ATOM 1483 C C . ALA A 1 181 ? 9.688 11.563 14.962 1.00 52.03 181 ALA A C 1
ATOM 1485 O O . ALA A 1 181 ? 9.161 11.061 15.960 1.00 52.03 181 ALA A O 1
ATOM 1486 N N . SER A 1 182 ? 9.219 12.690 14.411 1.00 58.12 182 SER A N 1
ATOM 1487 C CA . SER A 1 182 ? 7.972 13.342 14.828 1.00 58.12 182 SER A CA 1
ATOM 1488 C C . SER A 1 182 ? 6.749 12.511 14.427 1.00 58.12 182 SER A C 1
ATOM 1490 O O . SER A 1 182 ? 5.881 12.267 15.267 1.00 58.12 182 SER A O 1
ATOM 1492 N N . ALA A 1 183 ? 6.709 11.988 13.198 1.00 57.94 183 ALA A N 1
ATOM 1493 C CA . ALA A 1 183 ? 5.605 11.170 12.690 1.00 57.94 183 ALA A CA 1
ATOM 1494 C C . ALA A 1 183 ? 5.394 9.866 13.489 1.00 57.94 183 ALA A C 1
ATOM 1496 O O . ALA A 1 183 ? 4.260 9.476 13.775 1.00 57.94 183 ALA A O 1
ATOM 1497 N N . LEU A 1 184 ? 6.468 9.208 13.933 1.00 60.44 184 LEU A N 1
ATOM 1498 C CA . LEU A 1 184 ? 6.357 7.961 14.704 1.00 60.44 184 LEU A CA 1
ATOM 1499 C C . LEU A 1 184 ? 6.138 8.173 16.205 1.00 60.44 184 LEU A C 1
ATOM 1501 O O . LEU A 1 184 ? 5.416 7.393 16.828 1.00 60.44 184 LEU A O 1
ATOM 1505 N N . LYS A 1 185 ? 6.636 9.275 16.786 1.00 62.81 185 LYS A N 1
ATOM 1506 C CA . LYS A 1 185 ? 6.163 9.717 18.112 1.00 62.81 185 LYS A CA 1
ATOM 1507 C C . LYS A 1 185 ? 4.664 10.000 18.089 1.00 62.81 185 LYS A C 1
ATOM 1509 O O . LYS A 1 185 ? 3.964 9.641 19.034 1.00 62.81 185 LYS A O 1
ATOM 1514 N N . GLN A 1 186 ? 4.165 10.597 17.007 1.00 67.25 186 GLN A N 1
ATOM 1515 C CA . GLN A 1 186 ? 2.731 10.783 16.820 1.00 67.25 186 GLN A CA 1
ATOM 1516 C C . GLN A 1 186 ? 2.003 9.441 16.727 1.00 67.25 186 GLN A C 1
ATOM 1518 O O . GLN A 1 186 ? 0.959 9.319 17.353 1.00 67.25 186 GLN A O 1
ATOM 1523 N N . LEU A 1 187 ? 2.549 8.425 16.045 1.00 75.06 187 LEU A N 1
ATOM 1524 C CA . LEU A 1 187 ? 1.929 7.095 15.977 1.00 75.06 187 LEU A CA 1
ATOM 1525 C C . LEU A 1 187 ? 1.779 6.444 17.360 1.00 75.06 187 LEU A C 1
ATOM 1527 O O . LEU A 1 187 ? 0.702 5.955 17.684 1.00 75.06 187 LEU A O 1
ATOM 1531 N N . ASP A 1 188 ? 2.818 6.472 18.193 1.00 75.31 188 ASP A N 1
ATOM 1532 C CA . ASP A 1 188 ? 2.758 5.941 19.561 1.00 75.31 188 ASP A CA 1
ATOM 1533 C C . ASP A 1 188 ? 1.683 6.650 20.403 1.00 75.31 188 ASP A C 1
ATOM 1535 O O . ASP A 1 188 ? 0.894 6.005 21.100 1.00 75.31 188 ASP A O 1
ATOM 1539 N N . GLU A 1 189 ? 1.625 7.983 20.332 1.00 77.50 189 GLU A N 1
ATOM 1540 C CA . GLU A 1 189 ? 0.602 8.775 21.024 1.00 77.50 189 GLU A CA 1
ATOM 1541 C C . GLU A 1 189 ? -0.803 8.535 20.460 1.00 77.50 189 GLU A C 1
ATOM 1543 O O . GLU A 1 189 ? -1.781 8.498 21.201 1.00 77.50 189 GLU A O 1
ATOM 1548 N N . VAL A 1 190 ? -0.914 8.321 19.153 1.00 81.25 190 VAL A N 1
ATOM 1549 C CA . VAL A 1 190 ? -2.153 7.968 18.458 1.00 81.25 190 VAL A CA 1
ATOM 1550 C C . VAL A 1 190 ? -2.649 6.597 18.885 1.00 81.25 190 VAL A C 1
ATOM 1552 O O . VAL A 1 190 ? -3.827 6.456 19.208 1.00 81.25 190 VAL A O 1
ATOM 1555 N N . ILE A 1 191 ? -1.761 5.605 18.971 1.00 83.25 191 ILE A N 1
ATOM 1556 C CA . ILE A 1 191 ? -2.118 4.254 19.400 1.00 83.25 191 ILE A CA 1
ATOM 1557 C C . ILE A 1 191 ? -2.670 4.278 20.829 1.00 83.25 191 ILE A C 1
ATOM 1559 O O . ILE A 1 191 ? -3.686 3.641 21.104 1.00 83.25 191 ILE A O 1
ATOM 1563 N N . LYS A 1 192 ? -2.068 5.074 21.724 1.00 83.12 192 LYS A N 1
ATOM 1564 C CA . LYS A 1 192 ? -2.556 5.248 23.104 1.00 83.12 192 LYS A CA 1
ATOM 1565 C C . LYS A 1 192 ? -3.978 5.810 23.190 1.00 83.12 192 LYS A C 1
ATOM 1567 O O . LYS A 1 192 ? -4.651 5.562 24.188 1.00 83.12 192 LYS A O 1
ATOM 1572 N N . LYS A 1 193 ? -4.447 6.558 22.184 1.00 86.06 193 LYS A N 1
ATOM 1573 C CA . LYS A 1 193 ? -5.811 7.117 22.166 1.00 86.06 193 LYS A CA 1
ATOM 1574 C C . LYS A 1 193 ? -6.881 6.066 21.858 1.00 86.06 193 LYS A C 1
ATOM 1576 O O . LYS A 1 193 ? -8.045 6.280 22.196 1.00 86.06 193 LYS A O 1
ATOM 1581 N N . PHE A 1 194 ? -6.520 4.920 21.278 1.00 87.88 194 PHE A N 1
ATOM 1582 C CA . PHE A 1 194 ? -7.454 3.815 21.046 1.00 87.88 194 PHE A CA 1
ATOM 1583 C C . PHE A 1 194 ? -7.664 2.995 22.325 1.00 87.88 194 PHE A C 1
ATOM 1585 O O . PHE A 1 194 ? -7.134 1.898 22.487 1.00 87.88 194 PHE A O 1
ATOM 1592 N N . SER A 1 195 ? -8.463 3.527 23.249 1.00 86.69 195 SER A N 1
ATOM 1593 C CA . SER A 1 195 ? -8.703 2.926 24.571 1.00 86.69 195 SER A CA 1
ATOM 1594 C C . SER A 1 195 ? -9.339 1.530 24.539 1.00 86.69 195 SER A C 1
ATOM 1596 O O . SER A 1 195 ? -9.157 0.759 25.477 1.00 86.69 195 SER A O 1
ATOM 1598 N N . ASN A 1 196 ? -10.054 1.196 23.461 1.00 90.06 196 ASN A N 1
ATOM 1599 C CA . ASN A 1 196 ? -10.723 -0.093 23.266 1.00 90.06 196 ASN A CA 1
ATOM 1600 C C . ASN A 1 196 ? -9.975 -1.020 22.293 1.00 90.06 196 ASN A C 1
ATOM 1602 O O . ASN A 1 196 ? -10.535 -2.025 21.845 1.00 90.06 196 ASN A O 1
ATOM 1606 N N . LEU A 1 197 ? -8.721 -0.696 21.955 1.00 88.50 197 LEU A N 1
ATOM 1607 C CA . LEU A 1 197 ? -7.894 -1.527 21.093 1.00 88.50 197 LEU A CA 1
ATOM 1608 C C . LEU A 1 197 ? -7.594 -2.862 21.780 1.00 88.50 197 LEU A C 1
ATOM 1610 O O . LEU A 1 197 ? -6.939 -2.922 22.817 1.00 88.50 197 LEU A O 1
ATOM 1614 N N . THR A 1 198 ? -8.061 -3.942 21.168 1.00 89.06 198 THR A N 1
ATOM 1615 C CA . THR A 1 198 ? -7.856 -5.318 21.645 1.00 89.06 198 THR A CA 1
ATOM 1616 C C . THR A 1 198 ? -6.850 -6.091 20.805 1.00 89.06 198 THR A C 1
ATOM 1618 O O . THR A 1 198 ? -6.322 -7.098 21.265 1.00 89.06 198 THR A O 1
ATOM 1621 N N . MET A 1 199 ? -6.595 -5.641 19.575 1.00 85.81 199 MET A N 1
ATOM 1622 C CA . MET A 1 199 ? -5.803 -6.388 18.608 1.00 85.81 199 MET A CA 1
ATOM 1623 C C . MET A 1 199 ? -5.006 -5.456 17.697 1.00 85.81 199 MET A C 1
ATOM 1625 O O . MET A 1 199 ? -5.536 -4.463 17.195 1.00 85.81 199 MET A O 1
ATOM 1629 N N . PHE A 1 200 ? -3.745 -5.806 17.469 1.00 83.75 200 PHE A N 1
ATOM 1630 C CA . PHE A 1 200 ? -2.877 -5.187 16.477 1.00 83.75 200 PHE A CA 1
ATOM 1631 C C . PHE A 1 200 ? -2.281 -6.305 15.621 1.00 83.75 200 PHE A C 1
ATOM 1633 O O . PHE A 1 200 ? -1.647 -7.208 16.162 1.00 83.75 200 PHE A O 1
ATOM 1640 N N . GLU A 1 201 ? -2.523 -6.266 14.316 1.00 83.62 201 GLU A N 1
ATOM 1641 C CA . GLU A 1 201 ? -2.021 -7.247 13.354 1.00 83.62 201 GLU A CA 1
ATOM 1642 C C . GLU A 1 201 ? -1.134 -6.573 12.312 1.00 83.62 201 GLU A C 1
ATOM 1644 O O . GLU A 1 201 ? -1.350 -5.413 11.950 1.00 83.62 201 GLU A O 1
ATOM 1649 N N . HIS A 1 202 ? -0.165 -7.333 11.815 1.00 79.38 202 HIS A N 1
ATOM 1650 C CA . HIS A 1 202 ? 0.602 -6.990 10.631 1.00 79.38 202 HIS A CA 1
ATOM 1651 C C . HIS A 1 202 ? 0.155 -7.900 9.481 1.00 79.38 202 HIS A C 1
ATOM 1653 O O . HIS A 1 202 ? 0.190 -9.122 9.611 1.00 79.38 202 HIS A O 1
ATOM 1659 N N . GLU A 1 203 ? -0.293 -7.293 8.385 1.00 75.88 203 GLU A N 1
ATOM 1660 C CA . GLU A 1 203 ? -0.552 -7.934 7.097 1.00 75.88 203 GLU A CA 1
ATOM 1661 C C . GLU A 1 203 ? 0.594 -7.538 6.143 1.00 75.88 203 GLU A C 1
ATOM 1663 O O . GLU A 1 203 ? 0.610 -6.398 5.661 1.00 75.88 203 GLU A O 1
ATOM 1668 N N . PRO A 1 204 ? 1.553 -8.443 5.874 1.00 68.69 204 PRO A N 1
ATOM 1669 C CA . PRO A 1 204 ? 2.625 -8.193 4.917 1.00 68.69 204 PRO A CA 1
ATOM 1670 C C . PRO A 1 204 ? 2.074 -7.858 3.529 1.00 68.69 204 PRO A C 1
ATOM 1672 O O . PRO A 1 204 ? 1.108 -8.471 3.069 1.00 68.69 204 PRO A O 1
ATOM 1675 N N . GLY A 1 205 ? 2.683 -6.897 2.843 1.00 64.25 205 GLY A N 1
ATOM 1676 C CA . GLY A 1 205 ? 2.232 -6.436 1.537 1.00 64.25 205 GLY A CA 1
ATOM 1677 C C . GLY A 1 205 ? 2.325 -7.502 0.464 1.00 64.25 205 GLY A C 1
ATOM 1678 O O . GLY A 1 205 ? 1.401 -7.628 -0.347 1.00 64.25 205 GLY A O 1
ATOM 1679 N N . PHE A 1 206 ? 3.369 -8.332 0.524 1.00 61.28 206 PHE A N 1
ATOM 1680 C CA . PHE A 1 206 ? 3.577 -9.424 -0.429 1.00 61.28 206 PHE A CA 1
ATOM 1681 C C . PHE A 1 206 ? 2.457 -10.478 -0.416 1.00 61.28 206 PHE A C 1
ATOM 1683 O O . PHE A 1 206 ? 2.301 -11.196 -1.397 1.00 61.28 206 PHE A O 1
ATOM 1690 N N . LEU A 1 207 ? 1.655 -10.570 0.656 1.00 56.50 207 LEU A N 1
ATOM 1691 C CA . LEU A 1 207 ? 0.560 -11.544 0.766 1.00 56.50 207 LEU A CA 1
ATOM 1692 C C . LEU A 1 207 ? -0.772 -11.055 0.192 1.00 56.50 207 LEU A C 1
ATOM 1694 O O . LEU A 1 207 ? -1.673 -11.866 -0.012 1.00 56.50 207 LEU A O 1
ATOM 1698 N N . VAL A 1 208 ? -0.955 -9.743 0.008 1.00 52.41 208 VAL A N 1
ATOM 1699 C CA . VAL A 1 208 ? -2.310 -9.176 -0.123 1.00 52.41 208 VAL A CA 1
ATOM 1700 C C . VAL A 1 208 ? -2.489 -8.315 -1.373 1.00 52.41 208 VAL A C 1
ATOM 1702 O O . VAL A 1 208 ? -3.609 -7.863 -1.608 1.00 52.41 208 VAL A O 1
ATOM 1705 N N . ASN A 1 209 ? -1.449 -8.000 -2.162 1.00 56.78 209 ASN A N 1
ATOM 1706 C CA . ASN A 1 209 ? -1.659 -7.123 -3.324 1.00 56.78 209 ASN A CA 1
ATOM 1707 C C . ASN A 1 209 ? -0.644 -7.214 -4.479 1.00 56.78 209 ASN A C 1
ATOM 1709 O O . ASN A 1 209 ? -0.012 -6.216 -4.821 1.00 56.78 209 ASN A O 1
ATOM 1713 N N . TYR A 1 210 ? -0.533 -8.374 -5.130 1.00 58.16 210 TYR A N 1
ATOM 1714 C CA . TYR A 1 210 ? 0.331 -8.540 -6.310 1.00 58.16 210 TYR A CA 1
ATOM 1715 C C . TYR A 1 210 ? 0.051 -7.520 -7.431 1.00 58.16 210 TYR A C 1
ATOM 1717 O O . TYR A 1 210 ? 0.974 -7.095 -8.128 1.00 58.16 210 TYR A O 1
ATOM 1725 N N . GLU A 1 211 ? -1.198 -7.063 -7.561 1.00 58.50 211 GLU A N 1
ATOM 1726 C CA . GLU A 1 211 ? -1.615 -6.096 -8.580 1.00 58.50 211 GLU A CA 1
ATOM 1727 C C . GLU A 1 211 ? -0.913 -4.739 -8.436 1.00 58.50 211 GLU A C 1
ATOM 1729 O O . GLU A 1 211 ? -0.474 -4.167 -9.434 1.00 58.50 211 GLU A O 1
ATOM 1734 N N . LEU A 1 212 ? -0.732 -4.237 -7.208 1.00 55.22 212 LEU A N 1
ATOM 1735 C CA . LEU A 1 212 ? -0.070 -2.947 -6.980 1.00 55.22 212 LEU A CA 1
ATOM 1736 C C . LEU A 1 212 ? 1.448 -3.020 -7.184 1.00 55.22 212 LEU A C 1
ATOM 1738 O O . LEU A 1 212 ? 2.014 -2.075 -7.722 1.00 55.22 212 LEU A O 1
ATOM 1742 N N . SER A 1 213 ? 2.099 -4.134 -6.824 1.00 61.50 213 SER A N 1
ATOM 1743 C CA . SER A 1 213 ? 3.515 -4.369 -7.175 1.00 61.50 213 SER A CA 1
ATOM 1744 C C . SER A 1 213 ? 3.732 -4.517 -8.676 1.00 61.50 213 SER A C 1
ATOM 1746 O O . SER A 1 213 ? 4.816 -4.230 -9.173 1.00 61.50 213 SER A O 1
ATOM 1748 N N . SER A 1 214 ? 2.709 -4.973 -9.403 1.00 73.12 214 SER A N 1
ATOM 1749 C CA . SER A 1 214 ? 2.804 -5.193 -10.842 1.00 73.12 214 SER A CA 1
ATOM 1750 C C . SER A 1 214 ? 2.647 -3.914 -11.657 1.00 73.12 214 SER A C 1
ATOM 1752 O O . SER A 1 214 ? 2.764 -3.976 -12.869 1.00 73.12 214 SER A O 1
ATOM 1754 N N . ARG A 1 215 ? 2.382 -2.748 -11.052 1.00 82.69 215 ARG A N 1
ATOM 1755 C CA . ARG A 1 215 ? 2.110 -1.514 -11.799 1.00 82.69 215 ARG A CA 1
ATOM 1756 C C . ARG A 1 215 ? 3.028 -0.376 -11.379 1.00 82.69 215 ARG A C 1
ATOM 1758 O O . ARG A 1 215 ? 3.133 -0.044 -10.204 1.00 82.69 215 ARG A O 1
ATOM 1765 N N . TRP A 1 216 ? 3.593 0.314 -12.363 1.00 88.06 216 TRP A N 1
ATOM 1766 C CA . TRP A 1 216 ? 4.309 1.567 -12.158 1.00 88.06 216 TRP A CA 1
ATOM 1767 C C . TRP A 1 216 ? 3.924 2.581 -13.238 1.00 88.06 216 TRP A C 1
ATOM 1769 O O . TRP A 1 216 ? 4.215 2.418 -14.423 1.00 88.06 216 TRP A O 1
ATOM 1779 N N . ARG A 1 217 ? 3.248 3.661 -12.827 1.00 89.88 217 ARG A N 1
ATOM 1780 C CA . ARG A 1 217 ? 2.699 4.692 -13.728 1.00 89.88 217 ARG A CA 1
ATOM 1781 C C . ARG A 1 217 ? 1.767 4.068 -14.791 1.00 89.88 217 ARG A C 1
ATOM 1783 O O . ARG A 1 217 ? 0.750 3.467 -14.434 1.00 89.88 217 ARG A O 1
ATOM 1790 N N . ARG A 1 218 ? 2.093 4.251 -16.078 1.00 90.69 218 ARG A N 1
ATOM 1791 C CA . ARG A 1 218 ? 1.375 3.684 -17.236 1.00 90.69 218 ARG A CA 1
ATOM 1792 C C . ARG A 1 218 ? 1.900 2.299 -17.641 1.00 90.69 218 ARG A C 1
ATOM 1794 O O . ARG A 1 218 ? 1.390 1.733 -18.597 1.00 90.69 218 ARG A O 1
ATOM 1801 N N . LEU A 1 219 ? 2.922 1.784 -16.958 1.00 88.31 219 LEU A N 1
ATOM 1802 C CA . LEU A 1 219 ? 3.504 0.474 -17.229 1.00 88.31 219 LEU A CA 1
ATOM 1803 C C . LEU A 1 219 ? 2.989 -0.551 -16.227 1.00 88.31 219 LEU A C 1
ATOM 1805 O O . LEU A 1 219 ? 2.696 -0.235 -15.067 1.00 88.31 219 LEU A O 1
ATOM 1809 N N . ARG A 1 220 ? 2.922 -1.791 -16.692 1.00 85.38 220 ARG A N 1
ATOM 1810 C CA . ARG A 1 220 ? 2.589 -2.954 -15.889 1.00 85.38 220 ARG A CA 1
ATOM 1811 C C . ARG A 1 220 ? 3.603 -4.057 -16.157 1.00 85.38 220 ARG A C 1
ATOM 1813 O O . ARG A 1 220 ? 4.166 -4.112 -17.242 1.00 85.38 220 ARG A O 1
ATOM 1820 N N . PHE A 1 221 ? 3.817 -4.917 -15.177 1.00 84.12 221 PHE A N 1
ATOM 1821 C CA . PHE A 1 221 ? 4.730 -6.043 -15.208 1.00 84.12 221 PHE A CA 1
ATOM 1822 C C . PHE A 1 221 ? 3.948 -7.365 -15.162 1.00 84.12 221 PHE A C 1
ATOM 1824 O O . PHE A 1 221 ? 2.969 -7.475 -14.417 1.00 84.12 221 PHE A O 1
ATOM 1831 N N . SER A 1 222 ? 4.374 -8.363 -15.939 1.00 78.06 222 SER A N 1
ATOM 1832 C CA . SER A 1 222 ? 3.824 -9.723 -15.906 1.00 78.06 222 SER A CA 1
ATOM 1833 C C . SER A 1 222 ? 4.194 -10.407 -14.591 1.00 78.06 222 SER A C 1
ATOM 1835 O O . SER A 1 222 ? 5.363 -10.456 -14.198 1.00 78.06 222 SER A O 1
ATOM 1837 N N . LEU A 1 223 ? 3.184 -10.949 -13.909 1.00 68.62 223 LEU A N 1
ATOM 1838 C CA . LEU A 1 223 ? 3.362 -11.647 -12.637 1.00 68.62 223 LEU A CA 1
ATOM 1839 C C . LEU A 1 223 ? 4.199 -12.919 -12.797 1.00 68.62 223 LEU A C 1
ATOM 1841 O O . LEU A 1 223 ? 4.994 -13.221 -11.912 1.00 68.62 223 LEU A O 1
ATOM 1845 N N . ASP A 1 224 ? 4.092 -13.614 -13.927 1.00 65.88 224 ASP A N 1
ATOM 1846 C CA . ASP A 1 224 ? 4.823 -14.861 -14.165 1.00 65.88 224 ASP A CA 1
ATOM 1847 C C . ASP A 1 224 ? 6.327 -14.609 -14.319 1.00 65.88 224 ASP A C 1
ATOM 1849 O O . ASP A 1 224 ? 7.151 -15.341 -13.765 1.00 65.88 224 ASP A O 1
ATOM 1853 N N . ILE A 1 225 ? 6.703 -13.503 -14.967 1.00 63.44 225 ILE A N 1
ATOM 1854 C CA . ILE A 1 225 ? 8.106 -13.081 -15.077 1.00 63.44 225 ILE A CA 1
ATOM 1855 C C . ILE A 1 225 ? 8.619 -12.564 -13.727 1.00 63.44 225 ILE A C 1
ATOM 1857 O O . ILE A 1 225 ? 9.749 -12.867 -13.339 1.00 63.44 225 ILE A O 1
ATOM 1861 N N . ILE A 1 226 ? 7.781 -11.848 -12.966 1.00 61.84 226 ILE A N 1
ATOM 1862 C CA . ILE A 1 226 ? 8.116 -11.398 -11.607 1.00 61.84 226 ILE A CA 1
ATOM 1863 C C . ILE A 1 226 ? 8.383 -12.598 -10.686 1.00 61.84 226 ILE A C 1
ATOM 1865 O O . ILE A 1 226 ? 9.376 -12.595 -9.963 1.00 61.84 226 ILE A O 1
ATOM 1869 N N . VAL A 1 227 ? 7.554 -13.643 -10.713 1.00 60.03 227 VAL A N 1
ATOM 1870 C CA . VAL A 1 227 ? 7.712 -14.826 -9.845 1.00 60.03 227 VAL A CA 1
ATOM 1871 C C . VAL A 1 227 ? 8.974 -15.626 -10.198 1.00 60.03 227 VAL A C 1
ATOM 1873 O O . VAL A 1 227 ? 9.617 -16.181 -9.307 1.00 60.03 227 VAL A O 1
ATOM 1876 N N . VAL A 1 228 ? 9.353 -15.678 -11.480 1.00 55.62 228 VAL A N 1
ATOM 1877 C CA . VAL A 1 228 ? 10.490 -16.480 -11.964 1.00 55.62 228 VAL A CA 1
ATOM 1878 C C . VAL A 1 228 ? 11.834 -15.749 -11.855 1.00 55.62 228 VAL A C 1
ATOM 1880 O O . VAL A 1 228 ? 12.835 -16.381 -11.516 1.00 55.62 228 VAL A O 1
ATOM 1883 N N . GLU A 1 229 ? 11.891 -14.440 -12.126 1.00 52.41 229 GLU A N 1
ATOM 1884 C CA . GLU A 1 229 ? 13.160 -13.690 -12.175 1.00 52.41 229 GLU A CA 1
ATOM 1885 C C . GLU A 1 229 ? 13.527 -12.988 -10.852 1.00 52.41 229 GLU A C 1
ATOM 1887 O O . GLU A 1 229 ? 14.614 -12.414 -10.745 1.00 52.41 229 GLU A O 1
ATOM 1892 N N . THR A 1 230 ? 12.682 -13.049 -9.815 1.00 49.19 230 THR A N 1
ATOM 1893 C CA . THR A 1 230 ? 12.939 -12.339 -8.553 1.00 49.19 230 THR A CA 1
ATOM 1894 C C . THR A 1 230 ? 13.375 -13.275 -7.427 1.00 49.19 230 THR A C 1
ATOM 1896 O O . THR A 1 230 ? 12.681 -14.200 -7.007 1.00 49.19 230 THR A O 1
ATOM 1899 N N . PHE A 1 231 ? 14.570 -13.028 -6.886 1.00 47.28 231 PHE A N 1
ATOM 1900 C CA . PHE A 1 231 ? 15.000 -13.650 -5.638 1.00 47.28 231 PHE A CA 1
ATOM 1901 C C . PHE A 1 231 ? 14.261 -12.963 -4.481 1.00 47.28 231 PHE A C 1
ATOM 1903 O O . PHE A 1 231 ? 14.714 -11.946 -3.968 1.00 47.28 231 PHE A O 1
ATOM 1910 N N . TYR A 1 232 ? 13.134 -13.544 -4.068 1.00 50.88 232 TYR A N 1
ATOM 1911 C CA . TYR A 1 232 ? 12.190 -13.134 -3.008 1.00 50.88 232 TYR A CA 1
ATOM 1912 C C . TYR A 1 232 ? 12.760 -12.688 -1.638 1.00 50.88 232 TYR A C 1
ATOM 1914 O O . TYR A 1 232 ? 12.005 -12.317 -0.747 1.00 50.88 232 TYR A O 1
ATOM 1922 N N . LYS A 1 233 ? 14.077 -12.681 -1.420 1.00 48.84 233 LYS A N 1
ATOM 1923 C CA . LYS A 1 233 ? 14.660 -12.567 -0.075 1.00 48.84 233 LYS A CA 1
ATOM 1924 C C . LYS A 1 233 ? 14.638 -11.160 0.529 1.00 48.84 233 LYS A C 1
ATOM 1926 O O . LYS A 1 233 ? 14.470 -11.041 1.734 1.00 48.84 233 LYS A O 1
ATOM 1931 N N . GLU A 1 234 ? 14.793 -10.089 -0.253 1.00 47.16 234 GLU A N 1
ATOM 1932 C CA . GLU A 1 234 ? 14.969 -8.755 0.355 1.00 47.16 234 GLU A CA 1
ATOM 1933 C C . GLU A 1 234 ? 13.669 -8.109 0.860 1.00 47.16 234 GLU A C 1
ATOM 1935 O O . GLU A 1 234 ? 13.680 -7.483 1.919 1.00 47.16 234 GLU A O 1
ATOM 1940 N N . ASN A 1 235 ? 12.548 -8.265 0.150 1.00 46.56 235 ASN A N 1
ATOM 1941 C CA . ASN A 1 235 ? 11.270 -7.674 0.573 1.00 46.56 235 ASN A CA 1
ATOM 1942 C C . ASN A 1 235 ? 10.643 -8.447 1.748 1.00 46.56 235 ASN A C 1
ATOM 1944 O O . ASN A 1 235 ? 10.059 -7.835 2.642 1.00 46.56 235 ASN A O 1
ATOM 1948 N N . GLU A 1 236 ? 10.828 -9.770 1.793 1.00 50.31 236 GLU A N 1
ATOM 1949 C CA . GLU A 1 236 ? 10.395 -10.617 2.912 1.00 50.31 236 GLU A CA 1
ATOM 1950 C C . GLU A 1 236 ? 11.125 -10.251 4.215 1.00 50.31 236 GLU A C 1
ATOM 1952 O O . GLU A 1 236 ? 10.486 -10.108 5.257 1.00 50.31 236 GLU A O 1
ATOM 1957 N N . ASP A 1 237 ? 12.439 -10.003 4.161 1.00 48.53 237 ASP A N 1
ATOM 1958 C CA . ASP A 1 237 ? 13.250 -9.647 5.336 1.00 48.53 237 ASP A CA 1
ATOM 1959 C C . ASP A 1 237 ? 12.909 -8.263 5.925 1.00 48.53 237 ASP A C 1
ATOM 1961 O O . ASP A 1 237 ? 13.151 -8.011 7.110 1.00 48.53 237 ASP A O 1
ATOM 1965 N N . VAL A 1 238 ? 12.371 -7.343 5.117 1.00 48.62 238 VAL A N 1
ATOM 1966 C CA . VAL A 1 238 ? 11.955 -6.002 5.569 1.00 48.62 238 VAL A CA 1
ATOM 1967 C C . VAL A 1 238 ? 10.575 -6.036 6.232 1.00 48.62 238 VAL A C 1
ATOM 1969 O O . VAL A 1 238 ? 10.343 -5.287 7.181 1.00 48.62 238 VAL A O 1
ATOM 1972 N N . GLU A 1 239 ? 9.681 -6.915 5.775 1.00 48.22 239 GLU A N 1
ATOM 1973 C CA . GLU A 1 239 ? 8.314 -7.051 6.298 1.00 48.22 239 GLU A CA 1
ATOM 1974 C C . GLU A 1 239 ? 8.174 -8.126 7.398 1.00 48.22 239 GLU A C 1
ATOM 1976 O O . GLU A 1 239 ? 7.160 -8.169 8.094 1.00 48.22 239 GLU A O 1
ATOM 1981 N N . ALA A 1 240 ? 9.178 -8.983 7.605 1.00 44.88 240 ALA A N 1
ATOM 1982 C CA . ALA A 1 240 ? 9.186 -10.000 8.663 1.00 44.88 240 ALA A CA 1
ATOM 1983 C C . ALA A 1 240 ? 9.647 -9.496 10.055 1.00 44.88 240 ALA A C 1
ATOM 1985 O O . ALA A 1 240 ? 9.701 -10.293 10.997 1.00 44.88 240 ALA A O 1
ATOM 1986 N N . LEU A 1 241 ? 10.001 -8.209 10.190 1.00 41.28 241 LEU A N 1
ATOM 1987 C CA . LEU A 1 241 ? 10.479 -7.565 11.431 1.00 41.28 241 LEU A CA 1
ATOM 1988 C C . LEU A 1 241 ? 9.336 -7.063 12.329 1.00 41.28 241 LEU A C 1
ATOM 1990 O O . LEU A 1 241 ? 9.485 -7.200 13.567 1.00 41.28 241 LEU A O 1
#

Organism: NCBI:txid1314779